Protein AF-A0A7K3A6A8-F1 (afdb_monomer_lite)

pLDDT: mean 80.13, std 13.91, range [44.06, 97.0]

Sequence (225 aa):
MVLTANRGLCVYCNAMRSTTLDHVDSIAEGGRNAVENLFPVCRRCNSAKGRLTVDDWFDEMEQANYCRRGHCVHLEAGCSTRGVVLDIPWWELSDRMEATRATIDDVDRTRWFSHHFARTILRTSTVDVIERKQAAVKKLSAYPVPPWTSEETEPERDVCSRRLCCPQPAKDEWPTFFYLDADTRRRAEKLAFESEINVIDLYGLAVWEFVVRAEREGREARERT

Secondary structure (DSSP, 8-state):
-GGGTTTTB-TTTSSSB--EEEESS-GGGT---SGGGEEEE-HHHHHHHTTS-HHHHHHHHHHHHHIIIII----SS---TTS----S-HHHHHHHHHHHHHHHH-HHHHHHHHHHH-S------HHHHHHHHHHHHHHHTTSSS-GGGS-BS-TTSSS--BTTTS-PPPTT---------HHHHHHHHHHHHHTT--HHHHHHHHHHHHHHHHHHHHHHHHTT-

Foldseek 3Di:
DQCPLLVQAALQQSPHGFLDWDQLQFVVNVGDPDLLRIHGHHPQLRVLCPRPHVVVSLVVLVVLVCVVVVNDPPPDPDRPNPHDHDPDDPVVSVVSVVSSSVSSPPPLNVVLCCLPPVPDPDPDDSVNVVVSVVVVSVLCVVFPDRQSVADQDDPPDPDGRGVRRDDDPDPPDDPPDDDDDPVRLVVLVVVCVVVVHDSVVSVVVVVVVVVVVVVVVVVVVVVVD

Structure (mmCIF, N/CA/C/O backbone):
data_AF-A0A7K3A6A8-F1
#
_entry.id   AF-A0A7K3A6A8-F1
#
loop_
_atom_site.group_PDB
_atom_site.id
_atom_site.type_symbol
_atom_site.label_atom_id
_atom_site.label_alt_id
_atom_site.label_comp_id
_atom_site.label_asym_id
_atom_site.label_entity_id
_atom_site.label_seq_id
_atom_site.pdbx_PDB_ins_code
_atom_site.Cartn_x
_atom_site.Cartn_y
_atom_site.Cartn_z
_atom_site.occupancy
_atom_site.B_iso_or_equiv
_atom_site.auth_seq_id
_atom_site.auth_comp_id
_atom_site.auth_asym_id
_atom_site.auth_atom_id
_atom_site.pdbx_PDB_model_num
ATOM 1 N N . MET A 1 1 ? 4.559 5.163 4.225 1.00 90.06 1 MET A N 1
ATOM 2 C CA . MET A 1 1 ? 3.439 5.204 3.268 1.00 90.06 1 MET A CA 1
ATOM 3 C C . MET A 1 1 ? 3.777 4.532 1.938 1.00 90.06 1 MET A C 1
ATOM 5 O O . MET A 1 1 ? 3.291 3.434 1.707 1.00 90.06 1 MET A O 1
ATOM 9 N N . VAL A 1 2 ? 4.618 5.116 1.073 1.00 93.50 2 VAL A N 1
ATOM 10 C CA . VAL A 1 2 ? 4.857 4.587 -0.292 1.00 93.50 2 VAL A CA 1
ATOM 11 C C . VAL A 1 2 ? 5.356 3.138 -0.288 1.00 93.50 2 VAL A C 1
ATOM 13 O O . VAL A 1 2 ? 4.770 2.290 -0.949 1.00 93.50 2 VAL A O 1
ATOM 16 N N . LEU A 1 3 ? 6.341 2.803 0.559 1.00 94.31 3 LEU A N 1
ATOM 17 C CA . LEU A 1 3 ? 6.890 1.441 0.671 1.00 94.31 3 LEU A CA 1
ATOM 18 C C . LEU A 1 3 ? 5.868 0.347 1.019 1.00 94.31 3 LEU A C 1
ATOM 20 O O . LEU A 1 3 ? 6.180 -0.829 0.859 1.00 94.31 3 LEU A O 1
ATOM 24 N N . THR A 1 4 ? 4.675 0.683 1.509 1.00 94.31 4 THR A N 1
ATOM 25 C CA . THR A 1 4 ? 3.629 -0.304 1.817 1.00 94.31 4 THR A CA 1
ATOM 26 C C . THR A 1 4 ? 2.498 -0.327 0.789 1.00 94.31 4 THR A C 1
ATOM 28 O O . THR A 1 4 ? 1.605 -1.151 0.936 1.00 94.31 4 THR A O 1
ATOM 31 N N . ALA A 1 5 ? 2.528 0.534 -0.238 1.00 95.06 5 ALA A N 1
ATOM 32 C CA . ALA A 1 5 ? 1.406 0.745 -1.157 1.00 95.06 5 ALA A CA 1
ATOM 33 C C . ALA A 1 5 ? 1.047 -0.506 -1.975 1.00 95.06 5 ALA A C 1
ATOM 35 O O . ALA A 1 5 ? -0.099 -0.930 -1.943 1.00 95.06 5 ALA A O 1
ATOM 36 N N . ASN A 1 6 ? 2.022 -1.192 -2.579 1.00 96.25 6 ASN A N 1
ATOM 37 C CA . ASN A 1 6 ? 1.779 -2.486 -3.227 1.00 96.25 6 ASN A CA 1
ATOM 38 C C . ASN A 1 6 ? 1.910 -3.654 -2.229 1.00 96.25 6 ASN A C 1
ATOM 40 O O . ASN A 1 6 ? 2.801 -4.491 -2.351 1.00 96.25 6 ASN A O 1
ATOM 44 N N . ARG A 1 7 ? 1.118 -3.657 -1.146 1.00 93.38 7 ARG A N 1
ATOM 45 C CA . ARG A 1 7 ? 1.158 -4.692 -0.079 1.00 93.38 7 ARG A CA 1
ATOM 46 C C . ARG A 1 7 ? 2.555 -4.923 0.534 1.00 93.38 7 ARG A C 1
ATOM 48 O O . ARG A 1 7 ? 2.870 -5.992 1.051 1.00 93.38 7 ARG A O 1
ATOM 55 N N . GLY A 1 8 ? 3.432 -3.921 0.467 1.00 94.06 8 GLY A N 1
ATOM 56 C CA . GLY A 1 8 ? 4.829 -4.036 0.902 1.00 94.06 8 GLY A CA 1
ATOM 57 C C . GLY A 1 8 ? 5.763 -4.796 -0.053 1.00 94.06 8 GLY A C 1
ATOM 58 O O . GLY A 1 8 ? 6.913 -5.060 0.330 1.00 94.06 8 GLY A O 1
ATOM 59 N N . LEU A 1 9 ? 5.297 -5.122 -1.258 1.00 96.00 9 LEU A N 1
ATOM 60 C CA . LEU A 1 9 ? 6.029 -5.748 -2.356 1.00 96.00 9 LEU A CA 1
ATOM 61 C C . LEU A 1 9 ? 6.519 -4.702 -3.367 1.00 96.00 9 LEU A C 1
ATOM 63 O O . LEU A 1 9 ? 6.070 -3.557 -3.389 1.00 96.00 9 LEU A O 1
ATOM 67 N N . CYS A 1 10 ? 7.492 -5.099 -4.181 1.00 96.56 10 CYS A N 1
ATOM 68 C CA . CYS A 1 10 ? 7.986 -4.328 -5.315 1.00 96.56 10 CYS A CA 1
ATOM 69 C C . CYS A 1 10 ? 6.891 -4.188 -6.375 1.00 96.56 10 CYS A C 1
ATOM 71 O O . CYS A 1 10 ? 6.334 -5.201 -6.783 1.00 96.56 10 CYS A O 1
ATOM 73 N N . VAL A 1 11 ? 6.629 -2.980 -6.874 1.00 97.00 11 VAL A N 1
ATOM 74 C CA . VAL A 1 11 ? 5.649 -2.781 -7.953 1.00 97.00 11 VAL A CA 1
ATOM 75 C C . VAL A 1 11 ? 6.098 -3.470 -9.248 1.00 97.00 11 VAL A C 1
ATOM 77 O O . VAL A 1 11 ? 5.321 -4.202 -9.843 1.00 97.00 11 VAL A O 1
ATOM 80 N N . TYR A 1 12 ? 7.384 -3.381 -9.608 1.00 95.06 12 TYR A N 1
ATOM 81 C CA . TYR A 1 12 ? 7.898 -3.980 -10.847 1.00 95.06 12 TYR A CA 1
ATOM 82 C C . TYR A 1 12 ? 7.789 -5.509 -10.881 1.00 95.06 12 TYR A C 1
ATOM 84 O O . TYR A 1 12 ? 7.027 -6.066 -11.663 1.00 95.06 12 TYR A O 1
ATOM 92 N N . CYS A 1 13 ? 8.509 -6.219 -10.007 1.00 93.69 13 CYS A N 1
ATOM 93 C CA . CYS A 1 13 ? 8.540 -7.683 -10.067 1.00 93.69 13 CYS A CA 1
ATOM 94 C C . CYS A 1 13 ? 7.451 -8.389 -9.256 1.00 93.69 13 CYS A C 1
ATOM 96 O O . CYS A 1 13 ? 7.294 -9.592 -9.416 1.00 93.69 13 CYS A O 1
ATOM 98 N N . ASN A 1 14 ? 6.790 -7.699 -8.320 1.00 95.19 14 ASN A N 1
ATOM 99 C CA . ASN A 1 14 ? 5.818 -8.257 -7.366 1.00 95.19 14 ASN A CA 1
ATOM 100 C C . ASN A 1 14 ? 6.269 -9.509 -6.573 1.00 95.19 14 ASN A C 1
ATOM 102 O O . ASN A 1 14 ? 5.482 -10.097 -5.842 1.00 95.19 14 ASN A O 1
ATOM 106 N N . ALA A 1 15 ? 7.543 -9.898 -6.667 1.00 93.00 15 ALA A N 1
ATOM 107 C CA . ALA A 1 15 ? 8.095 -11.110 -6.061 1.00 93.00 15 ALA A CA 1
ATOM 108 C C . ALA A 1 15 ? 8.929 -10.819 -4.806 1.00 93.00 15 ALA A C 1
ATOM 110 O O . ALA A 1 15 ? 9.012 -11.629 -3.887 1.00 93.00 15 ALA A O 1
ATOM 111 N N . MET A 1 16 ? 9.572 -9.650 -4.755 1.00 94.56 16 MET A N 1
ATOM 112 C CA . MET A 1 16 ? 10.412 -9.232 -3.632 1.00 94.56 16 MET A CA 1
ATOM 113 C C . MET A 1 16 ? 9.740 -8.134 -2.818 1.00 94.56 16 MET A C 1
ATOM 115 O O . MET A 1 16 ? 8.975 -7.323 -3.341 1.00 94.56 16 MET A O 1
ATOM 119 N N . ARG A 1 17 ? 10.096 -8.049 -1.533 1.00 94.94 17 ARG A N 1
ATOM 120 C CA . ARG A 1 17 ? 9.695 -6.926 -0.680 1.00 94.94 17 ARG A CA 1
ATOM 121 C C . ARG A 1 17 ? 10.252 -5.618 -1.239 1.00 94.94 17 ARG A C 1
ATOM 123 O O . ARG A 1 17 ? 11.405 -5.556 -1.665 1.00 94.94 17 ARG A O 1
ATOM 130 N N . SER A 1 18 ? 9.454 -4.559 -1.179 1.00 95.25 18 SER A N 1
ATOM 131 C CA . SER A 1 18 ? 9.947 -3.214 -1.468 1.00 95.25 18 SER A CA 1
ATOM 132 C C . SER A 1 18 ? 10.927 -2.771 -0.378 1.00 95.25 18 SER A C 1
ATOM 134 O O . SER A 1 18 ? 10.662 -2.901 0.816 1.00 95.25 18 SER A O 1
ATOM 136 N N . THR A 1 19 ? 12.083 -2.265 -0.759 1.00 93.44 19 THR A N 1
ATOM 137 C CA . THR A 1 19 ? 13.125 -1.827 0.183 1.00 93.44 19 THR A CA 1
ATOM 138 C C . THR A 1 19 ? 13.636 -0.436 -0.141 1.00 93.44 19 THR A C 1
ATOM 140 O O . THR A 1 19 ? 14.321 0.163 0.678 1.00 93.44 19 THR A O 1
ATOM 143 N N . THR A 1 20 ? 13.326 0.059 -1.334 1.00 92.75 20 THR A N 1
ATOM 144 C CA . THR A 1 20 ? 13.740 1.361 -1.839 1.00 92.75 20 THR A CA 1
ATOM 145 C C . THR A 1 20 ? 12.554 2.035 -2.519 1.00 92.75 20 THR A C 1
ATOM 147 O O . THR A 1 20 ? 11.539 1.399 -2.821 1.00 92.75 20 THR A O 1
ATOM 150 N N . LEU A 1 21 ? 12.676 3.342 -2.703 1.00 92.38 21 LEU A N 1
ATOM 151 C CA . LEU A 1 21 ? 11.764 4.129 -3.515 1.00 92.38 21 LEU A CA 1
ATOM 152 C C . LEU A 1 21 ? 12.418 4.338 -4.876 1.00 92.38 21 LEU A C 1
ATOM 154 O O . LEU A 1 21 ? 13.636 4.506 -4.927 1.00 92.38 21 LEU A O 1
ATOM 158 N N . ASP A 1 22 ? 11.616 4.311 -5.930 1.00 92.75 22 ASP A N 1
ATOM 159 C CA . ASP A 1 22 ? 12.050 4.658 -7.281 1.00 92.75 22 ASP A CA 1
ATOM 160 C C . ASP A 1 22 ? 11.219 5.812 -7.819 1.00 92.75 22 ASP A C 1
ATOM 162 O O . ASP A 1 22 ? 10.025 5.895 -7.524 1.00 92.75 22 ASP A O 1
ATOM 166 N N . HIS A 1 23 ? 11.864 6.666 -8.606 1.00 91.56 23 HIS A N 1
ATOM 167 C CA . HIS A 1 23 ? 11.212 7.689 -9.409 1.00 91.56 23 HIS A CA 1
ATOM 168 C C . HIS A 1 23 ? 10.874 7.073 -10.765 1.00 91.56 23 HIS A C 1
ATOM 170 O O . HIS A 1 23 ? 11.785 6.717 -11.517 1.00 91.56 23 HIS A O 1
ATOM 176 N N . VAL A 1 24 ? 9.583 6.907 -11.059 1.00 85.31 24 VAL A N 1
ATOM 177 C CA . VAL A 1 24 ? 9.137 6.297 -12.327 1.00 85.31 24 VAL A CA 1
ATOM 178 C C . VAL A 1 24 ? 9.614 7.129 -13.504 1.00 85.31 24 VAL A C 1
ATOM 180 O O . VAL A 1 24 ? 10.319 6.606 -14.369 1.00 85.31 24 VAL A O 1
ATOM 183 N N . ASP A 1 25 ? 9.368 8.435 -13.430 1.00 82.69 25 ASP A N 1
ATOM 184 C CA . ASP A 1 25 ? 10.049 9.419 -14.257 1.00 82.69 25 ASP A CA 1
ATOM 185 C C . ASP A 1 25 ? 11.384 9.737 -13.592 1.00 82.69 25 ASP A C 1
ATOM 187 O O . ASP A 1 25 ? 11.437 10.340 -12.513 1.00 82.69 25 ASP A O 1
ATOM 191 N N . SER A 1 26 ? 12.479 9.308 -14.213 1.00 75.38 26 SER A N 1
ATOM 192 C CA . SER A 1 26 ? 13.820 9.563 -13.696 1.00 75.38 26 SER A CA 1
ATOM 193 C C . SER A 1 26 ? 14.070 11.063 -13.537 1.00 75.38 26 SER A C 1
ATOM 195 O O . SER A 1 26 ? 13.810 11.844 -14.450 1.00 75.38 26 SER A O 1
ATOM 197 N N . ILE A 1 27 ? 14.642 11.481 -12.402 1.00 76.12 27 ILE A N 1
ATOM 198 C CA . ILE A 1 27 ? 15.028 12.888 -12.182 1.00 76.12 27 ILE A CA 1
ATOM 199 C C . ILE A 1 27 ? 16.030 13.357 -13.249 1.00 76.12 27 ILE A C 1
ATOM 201 O O . ILE A 1 27 ? 16.004 14.520 -13.644 1.00 76.12 27 ILE A O 1
ATOM 205 N N . ALA A 1 28 ? 16.900 12.459 -13.728 1.00 71.62 28 ALA A N 1
ATOM 206 C CA . ALA A 1 28 ? 17.881 12.782 -14.765 1.00 71.62 28 ALA A CA 1
ATOM 207 C C . ALA A 1 28 ? 17.220 13.164 -16.103 1.00 71.62 28 ALA A C 1
ATOM 209 O O . ALA A 1 28 ? 17.767 13.993 -16.821 1.00 71.62 28 ALA A O 1
ATOM 210 N N . GLU A 1 29 ? 16.024 12.631 -16.367 1.00 73.50 29 GLU A N 1
ATOM 211 C CA . GLU A 1 29 ? 15.227 12.869 -17.578 1.00 73.50 29 GLU A CA 1
ATOM 212 C C . GLU A 1 29 ? 14.108 13.909 -17.349 1.00 73.50 29 GLU A C 1
ATOM 214 O O . GLU A 1 29 ? 13.176 14.028 -18.137 1.00 73.50 29 GLU A O 1
ATOM 219 N N . GLY A 1 30 ? 14.178 14.680 -16.254 1.00 77.25 30 GLY A N 1
ATOM 220 C CA . GLY A 1 30 ? 13.223 15.756 -15.950 1.00 77.25 30 GLY A CA 1
ATOM 221 C C . GLY A 1 30 ? 12.063 15.370 -15.024 1.00 77.25 30 GLY A C 1
ATOM 222 O O . GLY A 1 30 ? 11.179 16.192 -14.772 1.00 77.25 30 GLY A O 1
ATOM 223 N N . GLY A 1 31 ? 12.071 14.158 -14.464 1.00 78.25 31 GLY A N 1
ATOM 224 C CA . GLY A 1 31 ? 11.084 13.711 -13.484 1.00 78.25 31 GLY A CA 1
ATOM 225 C C . GLY A 1 31 ? 11.107 14.516 -12.178 1.00 78.25 31 GLY A C 1
ATOM 226 O O . GLY A 1 31 ? 12.153 14.948 -11.685 1.00 78.25 31 GLY A O 1
ATOM 227 N N . ARG A 1 32 ? 9.931 14.712 -11.569 1.00 81.50 32 ARG A N 1
ATOM 228 C CA . ARG A 1 32 ? 9.791 15.497 -10.329 1.00 81.50 32 ARG A CA 1
ATOM 229 C C . ARG A 1 32 ? 10.154 14.669 -9.097 1.00 81.50 32 ARG A C 1
ATOM 231 O O . ARG A 1 32 ? 9.749 13.515 -8.974 1.00 81.50 32 ARG A O 1
ATOM 238 N N . ASN A 1 33 ? 10.830 15.274 -8.119 1.00 84.94 33 ASN A N 1
ATOM 239 C CA . ASN A 1 33 ? 11.006 14.665 -6.797 1.00 84.94 33 ASN A CA 1
ATOM 240 C C . ASN A 1 33 ? 9.754 14.882 -5.929 1.00 84.94 33 ASN A C 1
ATOM 242 O O . ASN A 1 33 ? 9.769 15.663 -4.979 1.00 84.94 33 ASN A O 1
ATOM 246 N N . ALA A 1 34 ? 8.658 14.228 -6.305 1.00 84.12 34 ALA A N 1
ATOM 247 C CA . ALA A 1 34 ? 7.355 14.363 -5.665 1.00 84.12 34 ALA A CA 1
ATOM 248 C C . ALA A 1 34 ? 6.790 12.984 -5.291 1.00 84.12 34 ALA A C 1
ATOM 250 O O . ALA A 1 34 ? 7.175 11.972 -5.879 1.00 84.12 34 ALA A O 1
ATOM 251 N N . VAL A 1 35 ? 5.899 12.916 -4.296 1.00 84.62 35 VAL A N 1
ATOM 252 C CA . VAL A 1 35 ? 5.351 11.638 -3.792 1.00 84.62 35 VAL A CA 1
ATOM 253 C C . VAL A 1 35 ? 4.595 10.893 -4.894 1.00 84.62 35 VAL A C 1
ATOM 255 O O . VAL A 1 35 ? 4.701 9.670 -5.013 1.00 84.62 35 VAL A O 1
ATOM 258 N N . GLU A 1 36 ? 3.932 11.645 -5.764 1.00 83.44 36 GLU A N 1
ATOM 259 C CA . GLU A 1 36 ? 3.256 11.189 -6.973 1.00 83.44 36 GLU A CA 1
ATOM 260 C C . GLU A 1 36 ? 4.199 10.712 -8.094 1.00 83.44 36 GLU A C 1
ATOM 262 O O . GLU A 1 36 ? 3.727 10.315 -9.151 1.00 83.44 36 GLU A O 1
ATOM 267 N N . ASN A 1 37 ? 5.520 10.727 -7.898 1.00 88.50 37 ASN A N 1
ATOM 268 C CA . ASN A 1 37 ? 6.496 10.081 -8.787 1.00 88.50 37 ASN A CA 1
ATOM 269 C C . ASN A 1 37 ? 7.228 8.917 -8.088 1.00 88.50 37 ASN A C 1
ATOM 271 O O . ASN A 1 37 ? 7.981 8.175 -8.706 1.00 88.50 37 ASN A O 1
ATOM 275 N N . LEU A 1 38 ? 6.992 8.707 -6.789 1.00 93.12 38 LEU A N 1
ATOM 276 C CA . LEU A 1 38 ? 7.666 7.666 -6.017 1.00 93.12 38 LEU A CA 1
ATOM 277 C C . LEU A 1 38 ? 6.864 6.366 -6.007 1.00 93.12 38 LEU A C 1
ATOM 279 O O . LEU A 1 38 ? 5.680 6.367 -5.672 1.00 93.12 38 LEU A O 1
ATOM 283 N N . PHE A 1 39 ? 7.531 5.243 -6.271 1.00 96.12 39 PHE A N 1
ATOM 284 C CA . PHE A 1 39 ? 6.948 3.902 -6.191 1.00 96.12 39 PHE A CA 1
ATOM 285 C C . PHE A 1 39 ? 7.734 2.953 -5.273 1.00 96.12 39 PHE A C 1
ATOM 287 O O . PHE A 1 39 ? 8.952 3.081 -5.122 1.00 96.12 39 PHE A O 1
ATOM 294 N N . PRO A 1 40 ? 7.061 1.971 -4.637 1.00 96.56 40 PRO A N 1
ATOM 295 C CA . PRO A 1 40 ? 7.719 0.955 -3.825 1.00 96.56 40 PRO A CA 1
ATOM 296 C C . PRO A 1 40 ? 8.419 -0.088 -4.698 1.00 96.56 40 PRO A C 1
ATOM 298 O O . PRO A 1 40 ? 7.764 -0.878 -5.374 1.00 96.56 40 PRO A O 1
ATOM 301 N N . VAL A 1 41 ? 9.745 -0.186 -4.615 1.00 96.06 41 VAL A N 1
ATOM 302 C CA . VAL A 1 41 ? 10.510 -1.165 -5.404 1.00 96.06 41 VAL A CA 1
ATOM 303 C C . VAL A 1 41 ? 11.510 -1.935 -4.548 1.00 96.06 41 VAL A C 1
ATOM 305 O O . VAL A 1 41 ? 11.883 -1.523 -3.447 1.00 96.06 41 VAL A O 1
ATOM 308 N N . CYS A 1 42 ? 11.945 -3.099 -5.022 1.00 94.75 42 CYS A N 1
ATOM 309 C CA . CYS A 1 42 ? 13.075 -3.806 -4.426 1.00 94.75 42 CYS A CA 1
ATOM 310 C C . CYS A 1 42 ? 14.401 -3.248 -4.964 1.00 94.75 42 CYS A C 1
ATOM 312 O O . CYS A 1 42 ? 14.464 -2.739 -6.084 1.00 94.75 42 CYS A O 1
ATOM 314 N N . ARG A 1 43 ? 15.489 -3.425 -4.205 1.00 93.12 43 ARG A N 1
ATOM 315 C CA . ARG A 1 43 ? 16.829 -2.958 -4.604 1.00 93.12 43 ARG A CA 1
ATOM 316 C C . ARG A 1 43 ? 17.282 -3.508 -5.963 1.00 93.12 43 ARG A C 1
ATOM 318 O O . ARG A 1 43 ? 17.910 -2.786 -6.726 1.00 93.12 43 ARG A O 1
ATOM 325 N N . ARG A 1 44 ? 16.961 -4.772 -6.267 1.00 93.00 44 ARG A N 1
ATOM 326 C CA . ARG A 1 44 ? 17.352 -5.435 -7.521 1.00 93.00 44 ARG A CA 1
ATOM 327 C C . ARG A 1 44 ? 16.701 -4.779 -8.741 1.00 93.00 44 ARG A C 1
ATOM 329 O O . ARG A 1 44 ? 17.413 -4.476 -9.687 1.00 93.00 44 ARG A O 1
ATOM 336 N N . CYS A 1 45 ? 15.389 -4.540 -8.718 1.00 93.38 45 CYS A N 1
ATOM 337 C CA . CYS A 1 45 ? 14.716 -3.858 -9.827 1.00 93.38 45 CYS A CA 1
ATOM 338 C C . CYS A 1 45 ? 15.136 -2.387 -9.912 1.00 93.38 45 CYS A C 1
ATOM 340 O O . CYS A 1 45 ? 15.429 -1.921 -11.002 1.00 93.38 45 CYS A O 1
ATOM 342 N N . ASN A 1 46 ? 15.269 -1.699 -8.770 1.00 93.50 46 ASN A N 1
ATOM 343 C CA . ASN A 1 46 ? 15.744 -0.312 -8.733 1.00 93.50 46 ASN A CA 1
ATOM 344 C C . ASN A 1 46 ? 17.117 -0.153 -9.404 1.00 93.50 46 ASN A C 1
ATOM 346 O O . ASN A 1 46 ? 17.328 0.725 -10.228 1.00 93.50 46 ASN A O 1
ATOM 350 N N . SER A 1 47 ? 18.055 -1.046 -9.071 1.00 91.88 47 SER A N 1
ATOM 351 C CA . SER A 1 47 ? 19.395 -1.042 -9.659 1.00 91.88 47 SER A CA 1
ATOM 352 C C . SER A 1 47 ? 19.398 -1.423 -11.138 1.00 91.88 47 SER A C 1
ATOM 354 O O . SER A 1 47 ? 20.305 -1.000 -11.844 1.00 91.88 47 SER A O 1
ATOM 356 N N . ALA A 1 48 ? 18.447 -2.250 -11.581 1.00 89.88 48 ALA A N 1
ATOM 357 C CA . ALA A 1 48 ? 18.345 -2.676 -12.972 1.00 89.88 48 ALA A CA 1
ATOM 358 C C . ALA A 1 48 ? 17.760 -1.579 -13.870 1.00 89.88 48 ALA A C 1
ATOM 360 O O . ALA A 1 48 ? 18.273 -1.393 -14.963 1.00 89.88 48 ALA A O 1
ATOM 361 N N . LYS A 1 49 ? 16.748 -0.841 -13.392 1.00 90.44 49 LYS A N 1
ATOM 362 C CA . LYS A 1 49 ? 16.203 0.339 -14.082 1.00 90.44 49 LYS A CA 1
ATOM 363 C C . LYS A 1 49 ? 17.218 1.477 -14.146 1.00 90.44 49 LYS A C 1
ATOM 365 O O . LYS A 1 49 ? 17.370 2.142 -15.166 1.00 90.44 49 LYS A O 1
ATOM 370 N N . GLY A 1 50 ? 17.939 1.706 -13.048 1.00 89.19 50 GLY A N 1
ATOM 371 C CA . GLY A 1 50 ? 18.967 2.737 -12.993 1.00 89.19 50 GLY A CA 1
ATOM 372 C C . GLY A 1 50 ? 18.384 4.133 -13.220 1.00 89.19 50 GLY A C 1
ATOM 373 O O . GLY A 1 50 ? 17.632 4.628 -12.387 1.00 89.19 50 GLY A O 1
ATOM 374 N N . ARG A 1 51 ? 18.780 4.783 -14.320 1.00 87.25 51 ARG A N 1
ATOM 375 C CA . ARG A 1 51 ? 18.349 6.149 -14.676 1.00 87.25 51 ARG A CA 1
ATOM 376 C C . ARG A 1 51 ? 17.293 6.200 -15.774 1.00 87.25 51 ARG A C 1
ATOM 378 O O . ARG A 1 51 ? 16.870 7.298 -16.113 1.00 87.25 51 ARG A O 1
ATOM 385 N N . LEU A 1 52 ? 16.899 5.053 -16.310 1.00 87.69 52 LEU A N 1
ATOM 386 C CA . LEU A 1 52 ? 15.886 4.970 -17.351 1.00 87.69 52 LEU A CA 1
ATOM 387 C C . LEU A 1 52 ? 14.517 5.365 -16.794 1.00 87.69 52 LEU A C 1
ATOM 389 O O . LEU A 1 52 ? 14.269 5.242 -15.583 1.00 87.69 52 LEU A O 1
ATOM 393 N N . THR A 1 53 ? 13.626 5.814 -17.675 1.00 89.75 53 THR A N 1
ATOM 394 C CA . THR A 1 53 ? 12.189 5.808 -17.382 1.00 89.75 53 THR A CA 1
ATOM 395 C C . THR A 1 53 ? 11.703 4.359 -17.258 1.00 89.75 53 THR A C 1
ATOM 397 O O . THR A 1 53 ? 12.435 3.412 -17.564 1.00 89.75 53 THR A O 1
ATOM 400 N N . VAL A 1 54 ? 10.500 4.143 -16.723 1.00 90.56 54 VAL A N 1
ATOM 401 C CA . VAL A 1 54 ? 9.954 2.775 -16.665 1.00 90.56 54 VAL A CA 1
ATOM 402 C C . VAL A 1 54 ? 9.683 2.229 -18.062 1.00 90.56 54 VAL A C 1
ATOM 404 O O . VAL A 1 54 ? 9.959 1.053 -18.278 1.00 90.56 54 VAL A O 1
ATOM 407 N N . ASP A 1 55 ? 9.215 3.075 -18.978 1.00 89.94 55 ASP A N 1
ATOM 408 C CA . ASP A 1 55 ? 8.931 2.722 -20.371 1.00 89.94 55 ASP A CA 1
ATOM 409 C C . ASP A 1 55 ? 10.218 2.253 -21.068 1.00 89.94 55 ASP A C 1
ATOM 411 O O . ASP A 1 55 ? 10.298 1.103 -21.495 1.00 89.94 55 ASP A O 1
ATOM 415 N N . ASP A 1 56 ? 11.281 3.072 -21.041 1.00 89.06 56 ASP A N 1
ATOM 416 C CA . ASP A 1 56 ? 12.576 2.722 -21.652 1.00 89.06 56 ASP A CA 1
ATOM 417 C C . ASP A 1 56 ? 13.161 1.439 -21.045 1.00 89.06 56 ASP A C 1
ATOM 419 O O . ASP A 1 56 ? 13.692 0.567 -21.736 1.00 89.06 56 ASP A O 1
ATOM 423 N N . TRP A 1 57 ? 13.066 1.305 -19.718 1.00 89.75 57 TRP A N 1
ATOM 424 C CA . TRP A 1 57 ? 13.546 0.112 -19.030 1.00 89.75 57 TRP A CA 1
ATOM 425 C C . TRP A 1 57 ? 12.746 -1.134 -19.417 1.00 89.75 57 TRP A C 1
ATOM 427 O O . TRP A 1 57 ? 13.307 -2.229 -19.496 1.00 89.75 57 TRP A O 1
ATOM 437 N N . PHE A 1 58 ? 11.442 -0.992 -19.642 1.00 88.94 58 PHE A N 1
ATOM 438 C CA . PHE A 1 58 ? 10.594 -2.093 -20.069 1.00 88.94 58 PHE A CA 1
ATOM 439 C C . PHE A 1 58 ? 10.908 -2.532 -21.496 1.00 88.94 58 PHE A C 1
ATOM 441 O O . PHE A 1 58 ? 11.045 -3.736 -21.723 1.00 88.94 58 PHE A O 1
ATOM 448 N N . ASP A 1 59 ? 11.131 -1.588 -22.407 1.00 86.69 59 ASP A N 1
ATOM 449 C CA . ASP A 1 59 ? 11.544 -1.872 -23.783 1.00 86.69 59 ASP A CA 1
ATOM 450 C C . ASP A 1 59 ? 12.886 -2.627 -23.821 1.00 86.69 59 ASP A C 1
ATOM 452 O O . ASP A 1 59 ? 13.020 -3.642 -24.515 1.00 86.69 59 ASP A O 1
ATOM 456 N N . GLU A 1 60 ? 13.866 -2.226 -22.997 1.00 83.69 60 GLU A N 1
ATOM 457 C CA . GLU A 1 60 ? 15.130 -2.965 -22.852 1.00 83.69 60 GLU A CA 1
ATOM 458 C C . GLU A 1 60 ? 14.910 -4.404 -22.348 1.00 83.69 60 GLU A C 1
ATOM 460 O O . GLU A 1 60 ? 15.554 -5.355 -22.815 1.00 83.69 60 GLU A O 1
ATOM 465 N N . MET A 1 61 ? 13.997 -4.594 -21.389 1.00 81.88 61 MET A N 1
ATOM 466 C CA . MET A 1 61 ? 13.652 -5.924 -20.879 1.00 81.88 61 MET A CA 1
ATOM 467 C C . MET A 1 61 ? 12.935 -6.777 -21.926 1.00 81.88 61 MET A C 1
ATOM 469 O O . MET A 1 61 ? 13.227 -7.973 -22.030 1.00 81.88 61 MET A O 1
ATOM 473 N N . GLU A 1 62 ? 12.023 -6.196 -22.704 1.00 78.94 62 GLU A N 1
ATOM 474 C CA . GLU A 1 62 ? 11.315 -6.883 -23.782 1.00 78.94 62 GLU A CA 1
ATOM 475 C C . GLU A 1 62 ? 12.291 -7.331 -24.874 1.00 78.94 62 GLU A C 1
ATOM 477 O O . GLU A 1 62 ? 12.280 -8.501 -25.277 1.00 78.94 62 GLU A O 1
ATOM 482 N N . GLN A 1 63 ? 13.227 -6.463 -25.261 1.00 74.75 63 GLN A N 1
ATOM 483 C CA . GLN A 1 63 ? 14.286 -6.812 -26.203 1.00 74.75 63 GLN A CA 1
ATOM 484 C C . GLN A 1 63 ? 15.185 -7.937 -25.658 1.00 74.75 63 GLN A C 1
ATOM 486 O O . GLN A 1 63 ? 15.528 -8.884 -26.380 1.00 74.75 63 GLN A O 1
ATOM 491 N N . ALA A 1 64 ? 15.520 -7.903 -24.363 1.00 73.19 64 ALA A N 1
ATOM 492 C CA . ALA A 1 64 ? 16.271 -8.973 -23.709 1.00 73.19 64 ALA A CA 1
ATOM 493 C C . ALA A 1 64 ? 15.481 -10.298 -23.637 1.00 73.19 64 ALA A C 1
ATOM 495 O O . ALA A 1 64 ? 16.067 -11.378 -23.770 1.00 73.19 64 ALA A O 1
ATOM 496 N N . ASN A 1 65 ? 14.160 -10.242 -23.449 1.00 73.12 65 ASN A N 1
ATOM 497 C CA . ASN A 1 65 ? 13.267 -11.405 -23.460 1.00 73.12 65 ASN A CA 1
ATOM 498 C C . ASN A 1 65 ? 13.149 -12.034 -24.843 1.00 73.12 65 ASN A C 1
ATOM 500 O O . ASN A 1 65 ? 13.244 -13.258 -24.973 1.00 73.12 65 ASN A O 1
ATOM 504 N N . TYR A 1 66 ? 12.999 -11.202 -25.871 1.00 69.75 66 TYR A N 1
ATOM 505 C CA . TYR A 1 66 ? 13.007 -11.626 -27.265 1.00 69.75 66 TYR A CA 1
ATOM 506 C C . TYR A 1 66 ? 14.299 -12.386 -27.598 1.00 69.75 66 TYR A C 1
ATOM 508 O O . TYR A 1 66 ? 14.261 -13.483 -28.163 1.00 69.75 66 TYR A O 1
ATOM 516 N N . CYS A 1 67 ? 15.445 -11.876 -27.133 1.00 67.19 67 CYS A N 1
ATOM 517 C CA . CYS A 1 67 ? 16.723 -12.563 -27.290 1.00 67.19 67 CYS A CA 1
ATOM 518 C C . CYS A 1 67 ? 16.795 -13.901 -26.533 1.00 67.19 67 CYS A C 1
ATOM 520 O O . CYS A 1 67 ? 17.254 -14.894 -27.100 1.00 67.19 67 CYS A O 1
ATOM 522 N N . ARG A 1 68 ? 16.322 -13.966 -25.276 1.00 65.56 68 ARG A N 1
ATOM 523 C CA . ARG A 1 68 ? 16.329 -15.208 -24.469 1.00 65.56 68 ARG A CA 1
ATOM 524 C C . ARG A 1 68 ? 15.459 -16.318 -25.045 1.00 65.56 68 ARG A C 1
ATOM 526 O O . ARG A 1 68 ? 15.800 -17.485 -24.884 1.00 65.56 68 ARG A O 1
ATOM 533 N N . ARG A 1 69 ? 14.360 -15.970 -25.715 1.00 71.00 69 ARG A N 1
ATOM 534 C CA . ARG A 1 69 ? 13.473 -16.933 -26.389 1.00 71.00 69 ARG A CA 1
ATOM 535 C C . ARG A 1 69 ? 14.064 -17.484 -27.699 1.00 71.00 69 ARG A C 1
ATOM 537 O O . ARG A 1 69 ? 13.396 -18.238 -28.392 1.00 71.00 69 ARG A O 1
ATOM 544 N N . GLY A 1 70 ? 15.317 -17.147 -28.027 1.00 64.81 70 GLY A N 1
ATOM 545 C CA . GLY A 1 70 ? 16.026 -17.681 -29.193 1.00 64.81 70 GLY A CA 1
ATOM 546 C C . GLY A 1 70 ? 15.653 -17.005 -30.512 1.00 64.81 70 GLY A C 1
ATOM 547 O O . GLY A 1 70 ? 15.988 -17.524 -31.571 1.00 64.81 70 GLY A O 1
ATOM 548 N N . HIS A 1 71 ? 14.983 -15.848 -30.466 1.00 68.38 71 HIS A N 1
ATOM 549 C CA . HIS A 1 71 ? 14.562 -15.112 -31.663 1.00 68.38 71 HIS A CA 1
ATOM 550 C C . HIS A 1 71 ? 15.591 -14.075 -32.152 1.00 68.38 71 HIS A C 1
ATOM 552 O O . HIS A 1 71 ? 15.336 -13.343 -33.109 1.00 68.38 71 HIS A O 1
ATOM 558 N N . CYS A 1 72 ? 16.759 -13.989 -31.512 1.00 62.94 72 CYS A N 1
ATOM 559 C CA . CYS A 1 72 ? 17.830 -13.087 -31.927 1.00 62.94 72 CYS A CA 1
ATOM 560 C C . CYS A 1 72 ? 18.661 -13.692 -33.072 1.00 62.94 72 CYS A C 1
ATOM 562 O O . CYS A 1 72 ? 19.186 -14.795 -32.944 1.00 62.94 72 CYS A O 1
ATOM 564 N N . VAL A 1 73 ? 18.835 -12.935 -34.162 1.00 60.72 73 VAL A N 1
ATOM 565 C CA . VAL A 1 73 ? 19.735 -13.264 -35.289 1.00 60.72 73 VAL A CA 1
ATOM 566 C C . VAL A 1 73 ? 21.164 -12.724 -35.106 1.00 60.72 73 VAL A C 1
ATOM 568 O O . VAL A 1 73 ? 22.035 -12.978 -35.935 1.00 60.72 73 VAL A O 1
ATOM 571 N N . HIS A 1 74 ? 21.439 -11.989 -34.024 1.00 57.06 74 HIS A N 1
ATOM 572 C CA . HIS A 1 74 ? 22.759 -11.424 -33.727 1.00 57.06 74 HIS A CA 1
ATOM 573 C C . HIS A 1 74 ? 23.600 -12.410 -32.905 1.00 57.06 74 HIS A C 1
ATOM 575 O O . HIS A 1 74 ? 23.635 -12.362 -31.677 1.00 57.06 74 HIS A O 1
ATOM 581 N N . LEU A 1 75 ? 24.275 -13.324 -33.606 1.00 52.47 75 LEU A N 1
ATOM 582 C CA . LEU A 1 75 ? 25.131 -14.364 -33.023 1.00 52.47 75 LEU A CA 1
ATOM 583 C C . LEU A 1 75 ? 26.509 -13.859 -32.541 1.00 52.47 75 LEU A C 1
ATOM 585 O O . LEU A 1 75 ? 27.147 -14.549 -31.752 1.00 52.47 75 LEU A O 1
ATOM 589 N N . GLU A 1 76 ? 26.977 -12.677 -32.964 1.00 49.81 76 GLU A N 1
ATOM 590 C CA . GLU A 1 76 ? 28.400 -12.302 -32.802 1.00 49.81 76 GLU A CA 1
ATOM 591 C C . GLU A 1 76 ? 28.696 -11.186 -31.782 1.00 49.81 76 GLU A C 1
ATOM 593 O O . GLU A 1 76 ? 29.832 -11.060 -31.328 1.00 49.81 76 GLU A O 1
ATOM 598 N N . ALA A 1 77 ? 27.699 -10.422 -31.329 1.00 53.31 77 ALA A N 1
ATOM 599 C CA . ALA A 1 77 ? 27.871 -9.425 -30.270 1.00 53.31 77 ALA A CA 1
ATOM 600 C C . ALA A 1 77 ? 27.143 -9.907 -29.010 1.00 53.31 77 ALA A C 1
ATOM 602 O O . ALA A 1 77 ? 25.933 -9.744 -28.891 1.00 53.31 77 ALA A O 1
ATOM 603 N N . GLY A 1 78 ? 27.878 -10.573 -28.111 1.00 51.56 78 GLY A N 1
ATOM 604 C CA . GLY A 1 78 ? 27.363 -11.279 -26.933 1.00 51.56 78 GLY A CA 1
ATOM 605 C C . GLY A 1 78 ? 26.120 -10.647 -26.297 1.00 51.56 78 GLY A C 1
ATOM 606 O O . GLY A 1 78 ? 26.153 -9.525 -25.795 1.00 51.56 78 GLY A O 1
ATOM 607 N N . CYS A 1 79 ? 25.020 -11.399 -26.314 1.00 56.50 79 CYS A N 1
ATOM 608 C CA . CYS A 1 79 ? 23.729 -10.950 -25.817 1.00 56.50 79 CYS A CA 1
ATOM 609 C C . CYS A 1 79 ? 23.810 -10.609 -24.316 1.00 56.50 79 CYS A C 1
ATOM 611 O O . CYS A 1 79 ? 24.191 -11.450 -23.494 1.00 56.50 79 CYS A O 1
ATOM 613 N N . SER A 1 80 ? 23.465 -9.372 -23.944 1.00 53.38 80 SER A N 1
ATOM 614 C CA . SER A 1 80 ? 23.466 -8.907 -22.551 1.00 53.38 80 SER A CA 1
ATOM 615 C C . SER A 1 80 ? 22.358 -9.606 -21.751 1.00 53.38 80 SER A C 1
ATOM 617 O O . SER A 1 80 ? 21.220 -9.155 -21.672 1.00 53.38 80 SER A O 1
ATOM 619 N N . THR A 1 81 ? 22.674 -10.740 -21.129 1.00 51.28 81 THR A N 1
ATOM 620 C CA . THR A 1 81 ? 21.718 -11.539 -20.335 1.00 51.28 81 THR A CA 1
ATOM 621 C C . THR A 1 81 ? 21.551 -11.057 -18.889 1.00 51.28 81 THR A C 1
ATOM 623 O O . THR A 1 81 ? 20.836 -11.688 -18.103 1.00 51.28 81 THR A O 1
ATOM 626 N N . ARG A 1 82 ? 22.191 -9.941 -18.507 1.00 52.44 82 ARG A N 1
ATOM 627 C CA . ARG A 1 82 ? 22.286 -9.493 -17.103 1.00 52.44 82 ARG A CA 1
ATOM 628 C C . ARG A 1 82 ? 21.111 -8.641 -16.606 1.00 52.44 82 ARG A C 1
ATOM 630 O O . ARG A 1 82 ? 21.069 -8.336 -15.416 1.00 52.44 82 ARG A O 1
ATOM 637 N N . GLY A 1 83 ? 20.148 -8.305 -17.463 1.00 58.00 83 GLY A N 1
ATOM 638 C CA . GLY A 1 83 ? 18.944 -7.571 -17.062 1.00 58.00 83 GLY A CA 1
ATOM 639 C C . GLY A 1 83 ? 17.987 -8.409 -16.207 1.00 58.00 83 GLY A C 1
ATOM 640 O O . GLY A 1 83 ? 17.844 -9.620 -16.412 1.00 58.00 83 GLY A O 1
ATOM 641 N N . VAL A 1 84 ? 17.318 -7.758 -15.247 1.00 66.44 84 VAL A N 1
ATOM 642 C CA . VAL A 1 84 ? 16.086 -8.288 -14.639 1.00 66.44 84 VAL A CA 1
ATOM 643 C C . VAL A 1 84 ? 15.085 -8.513 -15.764 1.00 66.44 84 VAL A C 1
ATOM 645 O O . VAL A 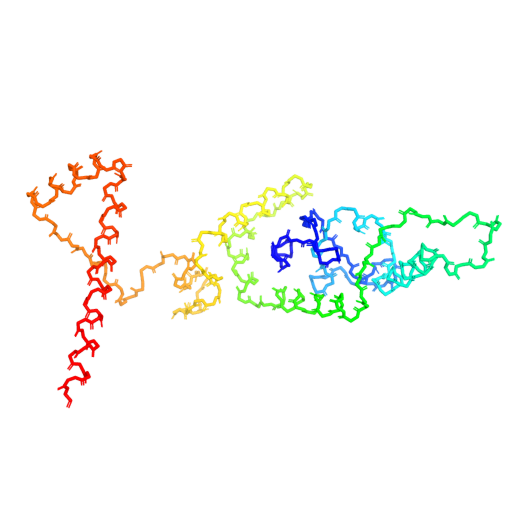1 84 ? 14.948 -7.658 -16.619 1.00 66.44 84 VAL A O 1
ATOM 648 N N . VAL A 1 85 ? 14.413 -9.658 -15.765 1.00 69.94 85 VAL A N 1
ATOM 649 C CA . VAL A 1 85 ? 13.315 -9.936 -16.690 1.00 69.94 85 VAL A CA 1
ATOM 650 C C . VAL A 1 85 ? 12.019 -9.867 -15.921 1.00 69.94 85 VAL A C 1
ATOM 652 O O . VAL A 1 85 ? 11.875 -10.537 -14.895 1.00 69.94 85 VAL A O 1
ATOM 655 N N . LEU A 1 86 ? 11.094 -9.074 -16.438 1.00 77.50 86 LEU A N 1
ATOM 656 C CA . LEU A 1 86 ? 9.684 -9.208 -16.134 1.00 77.50 86 LEU A CA 1
ATOM 657 C C . LEU A 1 86 ? 9.074 -10.105 -17.215 1.00 77.50 86 LEU A C 1
ATOM 659 O O . LEU A 1 86 ? 9.218 -9.827 -18.402 1.00 77.50 86 LEU A O 1
ATOM 663 N N . ASP A 1 87 ? 8.458 -11.212 -16.807 1.00 81.38 87 ASP A N 1
ATOM 664 C CA . ASP A 1 87 ? 7.721 -12.110 -17.709 1.00 81.38 87 ASP A CA 1
ATOM 665 C C . ASP A 1 87 ? 6.228 -11.764 -17.666 1.00 81.38 87 ASP A C 1
ATOM 667 O O . ASP A 1 87 ? 5.377 -12.604 -17.394 1.00 81.38 87 ASP A O 1
ATOM 671 N N . ILE A 1 88 ? 5.940 -10.473 -17.827 1.00 86.88 88 ILE A N 1
ATOM 672 C CA . ILE A 1 88 ? 4.591 -9.912 -17.905 1.00 86.88 88 ILE A CA 1
ATOM 673 C C . ILE A 1 88 ? 4.569 -8.887 -19.041 1.00 86.88 88 ILE A C 1
ATOM 675 O O . ILE A 1 88 ? 5.602 -8.268 -19.303 1.00 86.88 88 ILE A O 1
ATOM 679 N N . PRO A 1 89 ? 3.434 -8.703 -19.726 1.00 91.19 89 PRO A N 1
ATOM 680 C CA . PRO A 1 89 ? 3.280 -7.656 -20.730 1.00 91.19 89 PRO A CA 1
ATOM 681 C C . PRO A 1 89 ? 3.174 -6.262 -20.089 1.00 91.19 89 PRO A C 1
ATOM 683 O O . PRO A 1 89 ? 2.842 -6.138 -18.908 1.00 91.19 89 PRO A O 1
ATOM 686 N N . TRP A 1 90 ? 3.416 -5.214 -20.889 1.00 90.88 90 TRP A N 1
ATOM 687 C CA . TRP A 1 90 ? 3.406 -3.817 -20.430 1.00 90.88 90 TRP A CA 1
ATOM 688 C C . TRP A 1 90 ? 2.120 -3.452 -19.691 1.00 90.88 90 TRP A C 1
ATOM 690 O O . TRP A 1 90 ? 2.181 -2.966 -18.569 1.00 90.88 90 TRP A O 1
ATOM 700 N N . TRP A 1 91 ? 0.961 -3.775 -20.270 1.00 94.00 91 TRP A N 1
ATOM 701 C CA . TRP A 1 91 ? -0.339 -3.438 -19.686 1.00 94.00 91 TRP A CA 1
ATOM 702 C C . TRP A 1 91 ? -0.520 -3.995 -18.267 1.00 94.00 91 TRP A C 1
ATOM 704 O O . TRP A 1 91 ? -1.055 -3.306 -17.410 1.00 94.00 91 TRP A O 1
ATOM 714 N N . GLU A 1 92 ? -0.005 -5.192 -17.967 1.00 94.94 92 GLU A N 1
ATOM 715 C CA . GLU A 1 92 ? -0.122 -5.766 -16.620 1.00 94.94 92 GLU A CA 1
ATOM 716 C C . GLU A 1 92 ? 0.747 -4.997 -15.614 1.00 94.94 92 GLU A C 1
ATOM 718 O O . GLU A 1 92 ? 0.368 -4.791 -14.454 1.00 94.94 92 GLU A O 1
ATOM 723 N N . LEU A 1 93 ? 1.933 -4.562 -16.050 1.00 94.50 93 LEU A N 1
ATOM 724 C CA . LEU A 1 93 ? 2.782 -3.704 -15.238 1.00 94.50 93 LEU A CA 1
ATOM 725 C C . LEU A 1 93 ? 2.123 -2.335 -15.020 1.00 94.50 93 LEU A C 1
ATOM 727 O O . LEU A 1 93 ? 2.090 -1.861 -13.880 1.00 94.50 93 LEU A O 1
ATOM 731 N N . SER A 1 94 ? 1.578 -1.735 -16.080 1.00 95.25 94 SER A N 1
ATOM 732 C CA . SER A 1 94 ? 0.886 -0.446 -16.040 1.00 95.25 94 SER A CA 1
ATOM 733 C C . SER A 1 94 ? -0.315 -0.477 -15.098 1.00 95.25 94 SER A C 1
ATOM 735 O O . SER A 1 94 ? -0.377 0.353 -14.194 1.00 95.25 94 SER A O 1
ATOM 737 N N . ASP A 1 95 ? -1.192 -1.480 -15.206 1.00 96.81 95 ASP A N 1
ATOM 738 C CA . ASP A 1 95 ? -2.361 -1.648 -14.330 1.00 96.81 95 ASP A CA 1
ATOM 739 C C . ASP A 1 95 ? -1.946 -1.715 -12.854 1.00 96.81 95 ASP A C 1
ATOM 741 O O . ASP A 1 95 ? -2.540 -1.100 -11.962 1.00 96.81 95 ASP A O 1
ATOM 745 N N . ARG A 1 96 ? -0.864 -2.447 -12.567 1.00 96.06 96 ARG A N 1
ATOM 746 C CA . ARG A 1 96 ? -0.328 -2.559 -11.207 1.00 96.06 96 ARG A CA 1
ATOM 747 C C . ARG A 1 96 ? 0.249 -1.235 -10.710 1.00 96.06 96 ARG A C 1
ATOM 749 O O . ARG A 1 96 ? 0.119 -0.917 -9.520 1.00 96.06 96 ARG A O 1
ATOM 756 N N . MET A 1 97 ? 0.916 -0.483 -11.581 1.00 96.06 97 MET A N 1
ATOM 757 C CA . MET A 1 97 ? 1.424 0.848 -11.258 1.00 96.06 97 MET A CA 1
ATOM 758 C C . MET A 1 97 ? 0.271 1.819 -10.996 1.00 96.06 97 MET A C 1
ATOM 760 O O . MET A 1 97 ? 0.304 2.525 -9.991 1.00 96.06 97 MET A O 1
ATOM 764 N N . GLU A 1 98 ? -0.788 1.788 -11.796 1.00 95.81 98 GLU A N 1
ATOM 765 C CA . GLU A 1 98 ? -1.981 2.608 -11.590 1.00 95.81 98 GLU A CA 1
ATOM 766 C C . GLU A 1 98 ? -2.682 2.276 -10.263 1.00 95.81 98 GLU A C 1
ATOM 768 O O . GLU A 1 98 ? -2.921 3.163 -9.441 1.00 95.81 98 GLU A O 1
ATOM 773 N N . ALA A 1 99 ? -2.894 0.992 -9.955 1.00 96.31 99 ALA A N 1
ATOM 774 C CA . ALA A 1 99 ? -3.462 0.571 -8.670 1.00 96.31 99 ALA A CA 1
ATOM 775 C C . ALA A 1 99 ? -2.586 0.990 -7.471 1.00 96.31 99 ALA A C 1
ATOM 777 O O . ALA A 1 99 ? -3.075 1.385 -6.403 1.00 96.31 99 ALA A O 1
ATOM 778 N N . THR A 1 100 ? -1.262 0.928 -7.640 1.00 96.31 100 THR A N 1
ATOM 779 C CA . THR A 1 100 ? -0.311 1.374 -6.614 1.00 96.31 100 THR A CA 1
ATOM 780 C C . THR A 1 100 ? -0.343 2.894 -6.451 1.00 96.31 100 THR A C 1
ATOM 782 O O . THR A 1 100 ? -0.289 3.367 -5.314 1.00 96.31 100 THR A O 1
ATOM 785 N N . ARG A 1 101 ? -0.473 3.652 -7.547 1.00 95.00 101 ARG A N 1
ATOM 786 C CA . ARG A 1 101 ? -0.639 5.113 -7.553 1.00 95.00 101 ARG A CA 1
ATOM 787 C C . ARG A 1 101 ? -1.915 5.513 -6.824 1.00 95.00 101 ARG A C 1
ATOM 789 O O . ARG A 1 101 ? -1.823 6.277 -5.872 1.00 95.00 101 ARG A O 1
ATOM 796 N N . ALA A 1 102 ? -3.050 4.894 -7.144 1.00 94.81 102 ALA A N 1
ATOM 797 C CA . ALA A 1 102 ? -4.311 5.123 -6.438 1.00 94.81 102 ALA A CA 1
ATOM 798 C C . ALA A 1 102 ? -4.181 4.883 -4.919 1.00 94.81 102 ALA A C 1
ATOM 800 O O . ALA A 1 102 ? -4.686 5.652 -4.108 1.00 94.81 102 ALA A O 1
ATOM 801 N N . THR A 1 103 ? -3.418 3.860 -4.513 1.00 94.62 103 THR A N 1
ATOM 802 C CA . THR A 1 103 ? -3.124 3.603 -3.091 1.00 94.62 103 THR A CA 1
ATOM 803 C C . THR A 1 103 ? -2.206 4.665 -2.467 1.00 94.62 103 THR A C 1
ATOM 805 O O . THR A 1 103 ? -2.247 4.904 -1.260 1.00 94.62 103 THR A O 1
ATOM 808 N N . ILE A 1 104 ? -1.298 5.263 -3.235 1.00 92.81 104 ILE A N 1
ATOM 809 C CA . ILE A 1 104 ? -0.419 6.342 -2.761 1.00 92.81 104 ILE A CA 1
ATOM 810 C C . ILE A 1 104 ? -1.209 7.642 -2.600 1.00 92.81 104 ILE A C 1
ATOM 812 O O . ILE A 1 104 ? -0.980 8.340 -1.614 1.00 92.81 104 ILE A O 1
ATOM 816 N N . ASP A 1 105 ? -2.138 7.904 -3.515 1.00 92.25 105 ASP A N 1
ATOM 817 C CA . ASP A 1 105 ? -2.892 9.155 -3.608 1.00 92.25 105 ASP A CA 1
ATOM 818 C C . ASP A 1 105 ? -4.131 9.185 -2.693 1.00 92.25 105 ASP A C 1
ATOM 820 O O . ASP A 1 105 ? -4.741 10.237 -2.509 1.00 92.25 105 ASP A O 1
ATOM 824 N N . ASP A 1 106 ? -4.483 8.057 -2.066 1.00 92.06 106 ASP A N 1
ATOM 825 C CA . ASP A 1 106 ? -5.515 7.979 -1.029 1.00 92.06 106 ASP A CA 1
ATOM 826 C C . ASP A 1 106 ? -5.196 8.955 0.126 1.00 92.06 106 ASP A C 1
ATOM 828 O O . ASP A 1 106 ? -4.239 8.791 0.901 1.00 92.06 106 ASP A O 1
ATOM 832 N N . VAL A 1 107 ? -6.018 10.003 0.223 1.00 89.31 107 VAL A N 1
ATOM 833 C CA . VAL A 1 107 ? -5.872 11.098 1.188 1.00 89.31 107 VAL A CA 1
ATOM 834 C C . VAL A 1 107 ? -6.004 10.594 2.621 1.00 89.31 107 VAL A C 1
ATOM 836 O O . VAL A 1 107 ? -5.243 11.016 3.495 1.00 89.31 107 VAL A O 1
ATOM 839 N N . ASP A 1 108 ? -6.914 9.661 2.877 1.00 88.69 108 ASP A N 1
ATOM 840 C CA . ASP A 1 108 ? -7.187 9.165 4.222 1.00 88.69 108 ASP A CA 1
ATOM 841 C C . ASP A 1 108 ? -6.084 8.223 4.692 1.00 88.69 108 ASP A C 1
ATOM 843 O O . ASP A 1 108 ? -5.613 8.300 5.835 1.00 88.69 108 ASP A O 1
ATOM 847 N N . ARG A 1 109 ? -5.566 7.404 3.774 1.00 91.56 109 ARG A N 1
ATOM 848 C CA . ARG A 1 109 ? -4.343 6.640 4.005 1.00 91.56 109 ARG A CA 1
ATOM 849 C C . ARG A 1 109 ? -3.159 7.557 4.291 1.00 91.56 109 ARG A C 1
ATOM 851 O O . ARG A 1 109 ? -2.387 7.295 5.219 1.00 91.56 109 ARG A O 1
ATOM 858 N N . THR A 1 110 ? -3.006 8.633 3.524 1.00 88.88 110 THR A N 1
ATOM 859 C CA . THR A 1 110 ? -1.938 9.621 3.729 1.00 88.88 110 THR A CA 1
ATOM 860 C C . THR A 1 110 ? -2.042 10.263 5.109 1.00 88.88 110 THR A C 1
ATOM 862 O O . THR A 1 110 ? -1.059 10.281 5.857 1.00 88.88 110 THR A O 1
ATOM 865 N N . ARG A 1 111 ? -3.242 10.708 5.500 1.00 86.50 111 ARG A N 1
ATOM 866 C CA . ARG A 1 111 ? -3.531 11.248 6.836 1.00 86.50 111 ARG A CA 1
ATOM 867 C C . ARG A 1 111 ? -3.184 10.252 7.937 1.00 86.50 111 ARG A C 1
ATOM 869 O O . ARG A 1 111 ? -2.508 10.627 8.894 1.00 86.50 111 ARG A O 1
ATOM 876 N N . TRP A 1 112 ? -3.551 8.981 7.774 1.00 89.00 112 TRP A N 1
ATOM 877 C CA . TRP A 1 112 ? -3.225 7.920 8.731 1.00 89.00 112 TRP A CA 1
ATOM 878 C C . TRP A 1 112 ? -1.712 7.771 8.942 1.00 89.00 112 TRP A C 1
ATOM 880 O O . TRP A 1 112 ? -1.225 7.738 10.078 1.00 89.00 112 TRP A O 1
ATOM 890 N N . PHE A 1 113 ? -0.940 7.726 7.850 1.00 89.75 113 PHE A N 1
ATOM 891 C CA . PHE A 1 113 ? 0.518 7.649 7.936 1.00 89.75 113 PHE A CA 1
ATOM 892 C C . PHE A 1 113 ? 1.122 8.893 8.584 1.00 89.75 113 PHE A C 1
ATOM 894 O O . PHE A 1 113 ? 2.036 8.763 9.399 1.00 89.75 113 PHE A O 1
ATOM 901 N N . SER A 1 114 ? 0.615 10.077 8.250 1.00 85.69 114 SER A N 1
ATOM 902 C CA . SER A 1 114 ? 1.077 11.326 8.849 1.00 85.69 114 SER A CA 1
ATOM 903 C C . SER A 1 114 ? 0.809 11.352 10.354 1.00 85.69 114 SER A C 1
ATOM 905 O O . SER A 1 114 ? 1.726 11.586 11.140 1.00 85.69 114 SER A O 1
ATOM 907 N N . HIS A 1 115 ? -0.404 10.996 10.773 1.00 84.62 115 HIS A N 1
ATOM 908 C CA . HIS A 1 115 ? -0.796 10.936 12.179 1.00 84.62 115 HIS A CA 1
ATOM 909 C C . HIS A 1 115 ? 0.114 10.010 13.008 1.00 84.62 115 HIS A C 1
ATOM 911 O O . HIS A 1 115 ? 0.568 10.385 14.090 1.00 84.62 115 HIS A O 1
ATOM 917 N N . HIS A 1 116 ? 0.433 8.818 12.492 1.00 85.94 116 HIS A N 1
ATOM 918 C CA . HIS A 1 116 ? 1.205 7.822 13.242 1.00 85.94 116 HIS A CA 1
ATOM 919 C C . HIS A 1 116 ? 2.724 7.904 13.077 1.00 85.94 116 HIS A C 1
ATOM 921 O O . HIS A 1 116 ? 3.445 7.431 13.956 1.00 85.94 116 HIS A O 1
ATOM 927 N N . PHE A 1 117 ? 3.225 8.461 11.971 1.00 85.31 117 PHE A N 1
ATOM 928 C CA . PHE A 1 117 ? 4.647 8.370 11.622 1.00 85.31 117 PHE A CA 1
ATOM 929 C C . PHE A 1 117 ? 5.317 9.713 11.280 1.00 85.31 117 PHE A C 1
ATOM 931 O O . PHE A 1 117 ? 6.544 9.731 11.177 1.00 85.31 117 PHE A O 1
ATOM 938 N N . ALA A 1 118 ? 4.593 10.838 11.145 1.00 75.94 118 ALA A N 1
ATOM 939 C CA . ALA A 1 118 ? 5.202 12.122 10.752 1.00 75.94 118 ALA A CA 1
ATOM 940 C C . ALA A 1 118 ? 5.944 12.865 11.877 1.00 75.94 118 ALA A C 1
ATOM 942 O O . ALA A 1 118 ? 6.722 13.771 11.589 1.00 75.94 118 ALA A O 1
ATOM 943 N N . ARG A 1 119 ? 5.762 12.502 13.155 1.00 58.19 119 ARG A N 1
ATOM 944 C CA . ARG A 1 119 ? 6.256 13.299 14.303 1.00 58.19 119 ARG A CA 1
ATOM 945 C C . ARG A 1 119 ? 7.772 13.245 14.546 1.00 58.19 119 ARG A C 1
ATOM 947 O O . ARG A 1 119 ? 8.227 13.541 15.645 1.00 58.19 119 ARG A O 1
ATOM 954 N N . THR A 1 120 ? 8.586 12.888 13.559 1.00 50.53 120 THR A N 1
ATOM 955 C CA . THR A 1 120 ? 10.044 12.959 13.721 1.00 50.53 120 THR A CA 1
ATOM 956 C C . THR A 1 120 ? 10.691 13.341 12.403 1.00 50.53 120 THR A C 1
ATOM 958 O O . THR A 1 120 ? 10.766 12.518 11.485 1.00 50.53 120 THR A O 1
ATOM 961 N N . ILE A 1 121 ? 11.168 14.588 12.338 1.00 50.94 121 ILE A N 1
ATOM 962 C CA . ILE A 1 121 ? 12.200 15.021 11.395 1.00 50.94 121 ILE A CA 1
ATOM 963 C C . ILE A 1 121 ? 13.382 14.072 11.618 1.00 50.94 121 ILE A C 1
ATOM 965 O O . ILE A 1 121 ? 14.022 14.126 12.666 1.00 50.94 121 ILE A O 1
ATOM 969 N N . LEU A 1 122 ? 13.628 13.147 10.689 1.00 52.56 122 LEU A N 1
ATOM 970 C CA . LEU A 1 122 ? 14.740 12.202 10.796 1.00 52.56 122 LEU A CA 1
ATOM 971 C C . LEU A 1 122 ? 15.790 12.488 9.730 1.00 52.56 122 LEU A C 1
ATOM 973 O O . LEU A 1 122 ? 15.485 12.574 8.539 1.00 52.56 122 LEU A O 1
ATOM 977 N N . ARG A 1 123 ? 17.051 12.503 10.178 1.00 52.00 123 ARG A N 1
ATOM 978 C CA . ARG A 1 123 ? 18.186 12.065 9.361 1.00 52.00 123 ARG A CA 1
ATOM 979 C C . ARG A 1 123 ? 17.839 10.675 8.843 1.00 52.00 123 ARG A C 1
ATOM 981 O O . ARG A 1 123 ? 17.599 9.780 9.639 1.00 52.00 123 ARG A O 1
ATOM 988 N N . THR A 1 124 ? 17.712 10.517 7.535 1.00 57.75 124 THR A N 1
ATOM 989 C CA . THR A 1 124 ? 17.124 9.307 6.953 1.00 57.75 124 THR A CA 1
ATOM 990 C C . THR A 1 124 ? 18.238 8.364 6.523 1.00 57.75 124 THR A C 1
ATOM 992 O O . THR A 1 124 ? 18.686 8.390 5.377 1.00 57.75 124 THR A O 1
ATOM 995 N N . SER A 1 125 ? 18.727 7.536 7.451 1.00 66.81 125 SER A N 1
ATOM 996 C CA . SER A 1 125 ? 19.534 6.383 7.053 1.00 66.81 125 SER A CA 1
ATOM 997 C C . SER A 1 125 ? 18.631 5.313 6.421 1.00 66.81 125 SER A C 1
ATOM 999 O O . SER A 1 125 ? 17.417 5.281 6.634 1.00 66.81 125 SER A O 1
ATOM 1001 N N . THR A 1 126 ? 19.211 4.398 5.637 1.00 68.56 126 THR A N 1
ATOM 1002 C CA . THR A 1 126 ? 18.446 3.269 5.066 1.00 68.56 126 THR A CA 1
ATOM 1003 C C . THR A 1 126 ? 17.863 2.365 6.161 1.00 68.56 126 THR A C 1
ATOM 1005 O O . THR A 1 126 ? 16.786 1.801 5.977 1.00 68.56 126 THR A O 1
ATOM 1008 N N . VAL A 1 127 ? 18.551 2.248 7.302 1.00 72.06 127 VAL A N 1
ATOM 1009 C CA . VAL A 1 127 ? 18.103 1.452 8.455 1.00 72.06 127 VAL A CA 1
ATOM 1010 C C . VAL A 1 127 ? 16.812 2.036 9.031 1.00 72.06 127 VAL A C 1
ATOM 1012 O O . VAL A 1 127 ? 15.821 1.314 9.135 1.00 72.06 127 VAL A O 1
ATOM 1015 N N . ASP A 1 128 ? 16.770 3.354 9.248 1.00 79.88 128 ASP A N 1
ATOM 1016 C CA . ASP A 1 128 ? 15.586 4.043 9.787 1.00 79.88 128 ASP A CA 1
ATOM 1017 C C . ASP A 1 128 ? 14.347 3.834 8.903 1.00 79.88 128 ASP A C 1
ATOM 1019 O O . ASP A 1 128 ? 13.227 3.658 9.386 1.00 79.88 128 ASP A O 1
ATOM 1023 N N . VAL A 1 129 ? 14.533 3.833 7.579 1.00 79.69 129 VAL A N 1
ATOM 1024 C CA . VAL A 1 129 ? 13.442 3.614 6.618 1.00 79.69 129 VAL A CA 1
ATOM 1025 C C . VAL A 1 129 ? 12.886 2.192 6.721 1.00 79.69 129 VAL A C 1
ATOM 1027 O O . VAL A 1 129 ? 11.666 2.004 6.680 1.00 79.69 129 VAL A O 1
ATOM 1030 N N . ILE A 1 130 ? 13.758 1.189 6.860 1.00 83.44 130 ILE A N 1
ATOM 1031 C CA . ILE A 1 130 ? 13.357 -0.218 6.980 1.00 83.44 130 ILE A CA 1
ATOM 1032 C C . ILE A 1 130 ? 12.598 -0.446 8.287 1.00 83.44 130 ILE A C 1
ATOM 1034 O O . ILE A 1 130 ? 11.512 -1.028 8.256 1.00 83.44 130 ILE A O 1
ATOM 1038 N N . GLU A 1 131 ? 13.118 0.045 9.410 1.00 85.50 131 GLU A N 1
ATOM 1039 C CA . GLU A 1 131 ? 12.474 -0.101 10.719 1.00 85.50 131 GLU A CA 1
ATOM 1040 C C . GLU A 1 131 ? 11.105 0.583 10.748 1.00 85.50 131 GLU A C 1
ATOM 1042 O O . GLU A 1 131 ? 10.109 -0.013 11.162 1.00 85.50 131 GLU A O 1
ATOM 1047 N N . ARG A 1 132 ? 11.002 1.801 10.200 1.00 85.19 132 ARG A N 1
ATOM 1048 C CA . ARG A 1 132 ? 9.715 2.503 10.078 1.00 85.19 132 ARG A CA 1
ATOM 1049 C C . ARG A 1 132 ? 8.734 1.764 9.178 1.00 85.19 132 ARG A C 1
ATOM 1051 O O . ARG A 1 132 ? 7.546 1.695 9.499 1.00 85.19 132 ARG A O 1
ATOM 1058 N N . LYS A 1 133 ? 9.208 1.177 8.073 1.00 89.31 133 LYS A N 1
ATOM 1059 C CA . LYS A 1 133 ? 8.374 0.308 7.233 1.00 89.31 133 LYS A CA 1
ATOM 1060 C C . LYS A 1 133 ? 7.867 -0.887 8.042 1.00 89.31 133 LYS A C 1
ATOM 1062 O O . LYS A 1 133 ? 6.678 -1.185 7.974 1.00 89.31 133 LYS A O 1
ATOM 1067 N N . GLN A 1 134 ? 8.733 -1.562 8.794 1.00 90.44 134 GLN A N 1
ATOM 1068 C CA . GLN A 1 134 ? 8.357 -2.720 9.610 1.00 90.44 134 GLN A CA 1
ATOM 1069 C C . GLN A 1 134 ? 7.345 -2.346 10.697 1.00 90.44 134 GLN A C 1
ATOM 1071 O O . GLN A 1 134 ? 6.336 -3.033 10.839 1.00 90.44 134 GLN A O 1
ATOM 1076 N N . ALA A 1 135 ? 7.555 -1.230 11.398 1.00 89.62 135 ALA A N 1
ATOM 1077 C CA . ALA A 1 135 ? 6.613 -0.712 12.385 1.00 89.62 135 ALA A CA 1
ATOM 1078 C C . ALA A 1 135 ? 5.242 -0.410 11.759 1.00 89.62 135 ALA A 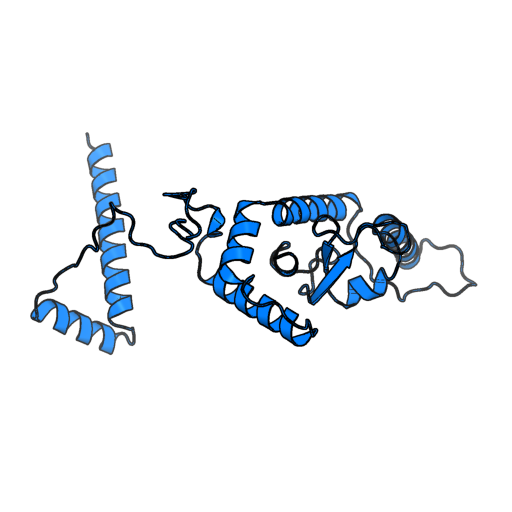C 1
ATOM 1080 O O . ALA A 1 135 ? 4.210 -0.800 12.306 1.00 89.62 135 ALA A O 1
ATOM 1081 N N . ALA A 1 136 ? 5.224 0.218 10.579 1.00 90.62 136 ALA A N 1
ATOM 1082 C CA . ALA A 1 136 ? 3.991 0.465 9.840 1.00 90.62 136 ALA A CA 1
ATOM 1083 C C . ALA A 1 136 ? 3.284 -0.827 9.421 1.00 90.62 136 ALA A C 1
ATOM 1085 O O . ALA A 1 136 ? 2.083 -0.948 9.632 1.00 90.62 136 ALA A O 1
ATOM 1086 N N . VAL A 1 137 ? 4.012 -1.801 8.868 1.00 90.31 137 VAL A N 1
ATOM 1087 C CA . VAL A 1 137 ? 3.443 -3.100 8.476 1.00 90.31 137 VAL A CA 1
ATOM 1088 C C . VAL A 1 137 ? 2.871 -3.832 9.689 1.00 90.31 137 VAL A C 1
ATOM 1090 O O . VAL A 1 137 ? 1.738 -4.293 9.619 1.00 90.31 137 VAL A O 1
ATOM 1093 N N . LYS A 1 138 ? 3.604 -3.878 10.809 1.00 89.75 138 LYS A N 1
ATOM 1094 C CA . LYS A 1 138 ? 3.144 -4.502 12.059 1.00 89.75 138 LYS A CA 1
ATOM 1095 C C . LYS A 1 138 ? 1.875 -3.837 12.596 1.00 89.75 138 LYS A C 1
ATOM 1097 O O . LYS A 1 138 ? 0.970 -4.522 13.061 1.00 89.75 138 LYS A O 1
ATOM 1102 N N . LYS A 1 139 ? 1.800 -2.503 12.540 1.00 88.69 139 LYS A N 1
ATOM 1103 C CA . LYS A 1 139 ? 0.604 -1.772 12.969 1.00 88.69 139 LYS A CA 1
ATOM 1104 C C . LYS A 1 139 ? -0.573 -2.037 12.027 1.00 88.69 139 LYS A C 1
ATOM 1106 O O . LYS A 1 139 ? -1.670 -2.269 12.508 1.00 88.69 139 LYS A O 1
ATOM 1111 N N . LEU A 1 140 ? -0.342 -2.063 10.712 1.00 88.19 140 LEU A N 1
ATOM 1112 C CA . LEU A 1 140 ? -1.378 -2.379 9.723 1.00 88.19 140 LEU A CA 1
ATOM 1113 C C . LEU A 1 140 ? -1.923 -3.800 9.876 1.00 88.19 140 LEU A C 1
ATOM 1115 O O . LEU A 1 140 ? -3.128 -3.986 9.774 1.00 88.19 140 LEU A O 1
ATOM 1119 N N . SER A 1 141 ? -1.065 -4.783 10.166 1.00 84.44 141 SER A N 1
ATOM 1120 C CA . SER A 1 141 ? -1.490 -6.176 10.355 1.00 84.44 141 SER A CA 1
ATOM 1121 C C . SER A 1 141 ? -2.347 -6.402 11.600 1.00 84.44 141 SER A C 1
ATOM 1123 O O . SER A 1 141 ? -2.924 -7.471 11.737 1.00 84.44 141 SER A O 1
ATOM 1125 N N . ALA A 1 142 ? -2.410 -5.431 12.516 1.00 83.56 142 ALA A N 1
ATOM 1126 C CA . ALA A 1 142 ? -3.281 -5.504 13.685 1.00 83.56 142 ALA A CA 1
ATOM 1127 C C . ALA A 1 142 ? -4.741 -5.132 13.368 1.00 83.56 142 ALA A C 1
ATOM 1129 O O . ALA A 1 142 ? -5.605 -5.335 14.216 1.00 83.56 142 ALA A O 1
ATOM 1130 N N . TYR A 1 143 ? -5.024 -4.583 12.181 1.00 79.62 143 TYR A N 1
ATOM 1131 C CA . TYR A 1 143 ? -6.379 -4.213 11.779 1.00 79.62 143 TYR A CA 1
ATOM 1132 C C . TYR A 1 143 ? -6.989 -5.269 10.845 1.00 79.62 143 TYR A C 1
ATOM 1134 O O . TYR A 1 143 ? -6.296 -5.762 9.952 1.00 79.62 143 TYR A O 1
ATOM 1142 N N . PRO A 1 144 ? -8.289 -5.586 10.992 1.00 78.25 144 PRO A N 1
ATOM 1143 C CA . PRO A 1 144 ? -8.977 -6.539 10.116 1.00 78.25 144 PRO A CA 1
ATOM 1144 C C . PRO A 1 144 ? -9.175 -5.994 8.693 1.00 78.25 144 PRO A C 1
ATOM 1146 O O . PRO A 1 144 ? -9.200 -6.752 7.727 1.00 78.25 144 PRO A O 1
ATOM 1149 N N . VAL A 1 145 ? -9.292 -4.671 8.563 1.00 80.44 145 VAL A N 1
ATOM 1150 C CA . VAL A 1 145 ? -9.383 -3.922 7.303 1.00 80.44 145 VAL A CA 1
ATOM 1151 C C . VAL A 1 145 ? -8.546 -2.646 7.422 1.00 80.44 145 VAL A C 1
ATOM 1153 O O . VAL A 1 145 ? -8.204 -2.255 8.544 1.00 80.44 145 VAL A O 1
ATOM 1156 N N . PRO A 1 146 ? -8.187 -1.975 6.313 1.00 87.81 146 PRO A N 1
ATOM 1157 C CA . PRO A 1 146 ? -7.410 -0.748 6.399 1.00 87.81 146 PRO A CA 1
ATOM 1158 C C . PRO A 1 146 ? -8.112 0.303 7.282 1.00 87.81 146 PRO A C 1
ATOM 1160 O O . PRO A 1 146 ? -9.274 0.619 7.054 1.00 87.81 146 PRO A O 1
ATOM 1163 N N . PRO A 1 147 ? -7.443 0.878 8.295 1.00 87.12 147 PRO A N 1
ATOM 1164 C CA . PRO A 1 147 ? -8.113 1.706 9.304 1.00 87.12 147 PRO A CA 1
ATOM 1165 C C . PRO A 1 147 ? -8.738 2.990 8.733 1.00 87.12 147 PRO A C 1
ATOM 1167 O O . PRO A 1 147 ? -9.709 3.507 9.286 1.00 87.12 147 PRO A O 1
ATOM 1170 N N . TRP A 1 148 ? -8.222 3.492 7.610 1.00 89.50 148 TRP A N 1
ATOM 1171 C CA . TRP A 1 148 ? -8.768 4.642 6.883 1.00 89.50 148 TRP A CA 1
ATOM 1172 C C . TRP A 1 148 ? -10.047 4.340 6.086 1.00 89.50 148 TRP A C 1
ATOM 1174 O O . TRP A 1 148 ? -10.621 5.254 5.512 1.00 89.50 148 TRP A O 1
ATOM 1184 N N . THR A 1 149 ? -10.542 3.100 6.067 1.00 87.88 149 THR A N 1
ATOM 1185 C CA . THR A 1 149 ? -11.889 2.807 5.544 1.00 87.88 149 THR A CA 1
ATOM 1186 C C . THR A 1 149 ? -12.959 2.868 6.630 1.00 87.88 149 THR A C 1
ATOM 1188 O O . THR A 1 149 ? -14.141 2.730 6.331 1.00 87.88 149 THR A O 1
ATOM 1191 N N . SER A 1 150 ? -12.564 3.020 7.899 1.00 82.62 150 SER A N 1
ATOM 1192 C CA . SER A 1 150 ? -13.516 3.182 8.998 1.00 82.62 150 SER A CA 1
ATOM 1193 C C . SER A 1 150 ? -14.069 4.601 9.058 1.00 82.62 150 SER A C 1
ATOM 1195 O O . SER A 1 150 ? -13.378 5.559 8.696 1.00 82.62 150 SER A O 1
ATOM 1197 N N . GLU A 1 151 ? -15.310 4.704 9.536 1.00 79.62 151 GLU A N 1
ATOM 1198 C CA . GLU A 1 151 ? -16.019 5.963 9.747 1.00 79.62 151 GLU A CA 1
ATOM 1199 C C . GLU A 1 151 ? -15.192 6.932 10.605 1.00 79.62 151 GLU A C 1
ATOM 1201 O O . GLU A 1 151 ? -14.591 6.546 11.616 1.00 79.62 151 GLU A O 1
ATOM 1206 N N . GLU A 1 152 ? -15.170 8.192 10.181 1.00 76.38 152 GLU A N 1
ATOM 1207 C CA . GLU A 1 152 ? -14.541 9.308 10.879 1.00 76.38 152 GLU A CA 1
ATOM 1208 C C . GLU A 1 152 ? -15.641 10.131 11.555 1.00 76.38 152 GLU A C 1
ATOM 1210 O O . GLU A 1 152 ? -16.495 10.699 10.879 1.00 76.38 152 GLU A O 1
ATOM 1215 N N . THR A 1 153 ? -15.663 10.143 12.890 1.00 69.69 153 THR A N 1
ATOM 1216 C CA . THR A 1 153 ? -16.794 10.693 13.658 1.00 69.69 153 THR A CA 1
ATOM 1217 C C . THR A 1 153 ? -16.717 12.209 13.849 1.00 69.69 153 THR A C 1
ATOM 1219 O O . THR A 1 153 ? -17.747 12.873 13.903 1.00 69.69 153 THR A O 1
ATOM 1222 N N . GLU A 1 154 ? -15.509 12.778 13.924 1.00 68.38 154 GLU A N 1
ATOM 1223 C CA . GLU A 1 154 ? -15.272 14.224 14.048 1.00 68.38 154 GLU A CA 1
ATOM 1224 C C . GLU A 1 154 ? -14.031 14.620 13.212 1.00 68.38 154 GLU A C 1
ATOM 1226 O O . GLU A 1 154 ? -12.909 14.563 13.725 1.00 68.38 154 GLU A O 1
ATOM 1231 N N . PRO A 1 155 ? -14.179 14.986 11.924 1.00 63.91 155 PRO A N 1
ATOM 1232 C CA . PRO A 1 155 ? -13.051 15.235 11.011 1.00 63.91 155 PRO A CA 1
ATOM 1233 C C . PRO A 1 155 ? -12.339 16.592 11.206 1.00 63.91 155 PRO A C 1
ATOM 1235 O O . PRO A 1 155 ? -11.337 16.857 10.547 1.00 63.91 155 PRO A O 1
ATOM 1238 N N . GLU A 1 156 ? -12.835 17.467 12.088 1.00 59.09 156 GLU A N 1
ATOM 1239 C CA . GLU A 1 156 ? -12.374 18.865 12.215 1.00 59.09 156 GLU A CA 1
ATOM 1240 C C . GLU A 1 156 ? -11.281 19.100 13.276 1.00 59.09 156 GLU A C 1
ATOM 1242 O O . GLU A 1 156 ? -10.842 20.234 13.470 1.00 59.09 156 GLU A O 1
ATOM 1247 N N . ARG A 1 157 ? -10.826 18.062 13.991 1.00 56.19 157 ARG A N 1
ATOM 1248 C CA . ARG A 1 157 ? -9.805 18.195 15.048 1.00 56.19 157 ARG A CA 1
ATOM 1249 C C . ARG A 1 157 ? -8.471 17.601 14.603 1.00 56.19 157 ARG A C 1
ATOM 1251 O O . ARG A 1 157 ? -8.442 16.586 13.919 1.00 56.19 157 ARG A O 1
ATOM 1258 N N . ASP A 1 158 ? -7.359 18.139 15.113 1.00 64.88 158 ASP A N 1
ATOM 1259 C CA . ASP A 1 158 ? -5.993 17.578 14.973 1.00 64.88 158 ASP A CA 1
ATOM 1260 C C . ASP A 1 158 ? -5.810 16.193 15.653 1.00 64.88 158 ASP A C 1
ATOM 1262 O O . ASP A 1 158 ? -4.696 15.726 15.916 1.00 64.88 158 ASP A O 1
ATOM 1266 N N . VAL A 1 159 ? -6.913 15.518 15.975 1.00 69.69 159 VAL A N 1
ATOM 1267 C CA . VAL A 1 159 ? -6.989 14.229 16.650 1.00 69.69 159 VAL A CA 1
ATOM 1268 C C . VAL A 1 159 ? -7.679 13.254 15.705 1.00 69.69 159 VA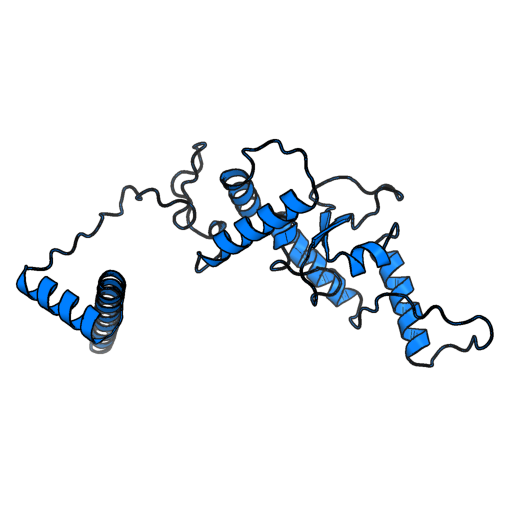L A C 1
ATOM 1270 O O . VAL A 1 159 ? -8.768 13.524 15.214 1.00 69.69 159 VAL A O 1
ATOM 1273 N N . CYS A 1 160 ? -7.056 12.100 15.465 1.00 75.19 160 CYS A N 1
ATOM 1274 C CA . CYS A 1 160 ? -7.669 11.047 14.663 1.00 75.19 160 CYS A CA 1
ATOM 1275 C C . CYS A 1 160 ? -8.927 10.509 15.365 1.00 75.19 160 CYS A C 1
ATOM 1277 O O . CYS A 1 160 ? -8.822 9.950 16.459 1.00 75.19 160 CYS A O 1
ATOM 1279 N N . SER A 1 161 ? -10.087 10.657 14.721 1.00 76.44 161 SER A N 1
ATOM 1280 C CA . SER A 1 161 ? -11.408 10.222 15.208 1.00 76.44 161 SER A CA 1
ATOM 1281 C C . SER A 1 161 ? -11.939 8.978 14.480 1.00 76.44 161 SER A C 1
ATOM 1283 O O . SER A 1 161 ? -13.101 8.600 14.619 1.00 76.44 161 SER A O 1
ATOM 1285 N N . ARG A 1 162 ? -11.087 8.309 13.694 1.00 80.06 162 ARG A N 1
ATOM 1286 C CA . ARG A 1 162 ? -11.453 7.093 12.959 1.00 80.06 162 ARG A CA 1
ATOM 1287 C C . ARG A 1 162 ? -11.592 5.898 13.883 1.00 80.06 162 ARG A C 1
ATOM 1289 O O . ARG A 1 162 ? -10.621 5.534 14.553 1.00 80.06 162 ARG A O 1
ATOM 1296 N N . ARG A 1 163 ? -12.752 5.236 13.821 1.00 75.00 163 ARG A N 1
ATOM 1297 C CA . ARG A 1 163 ? -13.148 4.152 14.740 1.00 75.00 163 ARG A CA 1
ATOM 1298 C C . ARG A 1 163 ? -12.121 3.029 14.852 1.00 75.00 163 ARG A C 1
ATOM 1300 O O . ARG A 1 163 ? -11.801 2.598 15.954 1.00 75.00 163 ARG A O 1
ATOM 1307 N N . LEU A 1 164 ? -11.574 2.563 13.727 1.00 78.25 164 LEU A N 1
ATOM 1308 C CA . LEU A 1 164 ? -10.572 1.495 13.759 1.00 78.25 164 LEU A CA 1
ATOM 1309 C C . LEU A 1 164 ? -9.165 2.014 14.052 1.00 78.25 164 LEU A C 1
ATOM 1311 O O . LEU A 1 164 ? -8.327 1.239 14.475 1.00 78.25 164 LEU A O 1
ATOM 1315 N N . CYS A 1 165 ? -8.854 3.288 13.815 1.00 79.56 165 CYS A N 1
ATOM 1316 C CA . CYS A 1 165 ? -7.476 3.777 13.826 1.00 79.56 165 CYS A CA 1
ATOM 1317 C C . CYS A 1 165 ? -6.914 3.974 15.240 1.00 79.56 165 CYS A C 1
ATOM 1319 O O . CYS A 1 165 ? -5.891 3.382 15.610 1.00 79.56 165 CYS A O 1
ATOM 1321 N N . CYS A 1 166 ? -7.569 4.850 15.997 1.00 73.50 166 CYS A N 1
ATOM 1322 C CA . CYS A 1 166 ? -7.209 5.235 17.349 1.00 73.50 166 CYS A CA 1
ATOM 1323 C C . CYS A 1 166 ? -8.472 5.039 18.178 1.00 73.50 166 CYS A C 1
ATOM 1325 O O . CYS A 1 166 ? -9.435 5.757 17.921 1.00 73.50 166 CYS A O 1
ATOM 1327 N N . PRO A 1 167 ? -8.504 4.086 19.123 1.00 54.88 167 PRO A N 1
ATOM 1328 C CA . PRO A 1 167 ? -9.668 3.892 19.971 1.00 54.88 167 PRO A CA 1
ATOM 1329 C C . PRO A 1 167 ? -9.841 5.134 20.851 1.00 54.88 167 PRO A C 1
ATOM 1331 O O . PRO A 1 167 ? -9.251 5.253 21.923 1.00 54.88 167 PRO A O 1
ATOM 1334 N N . GLN A 1 168 ? -10.603 6.104 20.358 1.00 55.56 168 GLN A N 1
ATOM 1335 C CA . GLN A 1 168 ? -11.331 7.033 21.198 1.00 55.56 168 GLN A CA 1
ATOM 1336 C C . GLN A 1 168 ? -12.690 6.378 21.430 1.00 55.56 168 GLN A C 1
ATOM 1338 O O . GLN A 1 168 ? -13.292 5.938 20.451 1.00 55.56 168 GLN A O 1
ATOM 1343 N N . PRO A 1 169 ? -13.170 6.266 22.678 1.00 48.22 169 PRO A N 1
ATOM 1344 C CA . PRO A 1 169 ? -14.535 5.814 22.897 1.00 48.22 169 PRO A CA 1
ATOM 1345 C C . PRO A 1 169 ? -15.461 6.738 22.101 1.00 48.22 169 PRO A C 1
ATOM 1347 O O . PRO A 1 169 ? -15.428 7.959 22.290 1.00 48.22 169 PRO A O 1
ATOM 1350 N N . ALA A 1 170 ? -16.232 6.178 21.165 1.00 49.62 170 ALA A N 1
ATOM 1351 C CA . ALA A 1 170 ? -17.282 6.945 20.513 1.00 49.62 170 ALA A CA 1
ATOM 1352 C C . ALA A 1 170 ? -18.225 7.469 21.609 1.00 49.62 170 ALA A C 1
ATOM 1354 O O . ALA A 1 170 ? -18.456 6.775 22.600 1.00 49.62 170 ALA A O 1
ATOM 1355 N N . LYS A 1 171 ? -18.781 8.679 21.454 1.00 48.19 171 LYS A N 1
ATOM 1356 C CA . LYS A 1 171 ? -19.731 9.256 22.433 1.00 48.19 171 LYS A CA 1
ATOM 1357 C C . LYS A 1 171 ? -20.913 8.327 22.752 1.00 48.19 171 LYS A C 1
ATOM 1359 O O . LYS A 1 171 ? -21.509 8.464 23.817 1.00 48.19 171 LYS A O 1
ATOM 1364 N N . ASP A 1 172 ? -21.188 7.379 21.857 1.00 48.31 172 ASP A N 1
ATOM 1365 C CA . ASP A 1 172 ? -22.340 6.483 21.895 1.00 48.31 172 ASP A CA 1
ATOM 1366 C C . ASP A 1 172 ? -21.943 5.019 22.191 1.00 48.31 172 ASP A C 1
ATOM 1368 O O . ASP A 1 172 ? -22.807 4.147 22.286 1.00 48.31 172 ASP A O 1
ATOM 1372 N N . GLU A 1 173 ? -20.645 4.732 22.361 1.00 44.06 173 GLU A N 1
ATOM 1373 C CA . GLU A 1 173 ? -20.153 3.421 22.790 1.00 44.06 173 GLU A CA 1
ATOM 1374 C C . GLU A 1 173 ? -20.038 3.384 24.311 1.00 44.06 173 GLU A C 1
ATOM 1376 O O . GLU A 1 173 ? -19.108 3.911 24.926 1.00 44.06 173 GLU A O 1
ATOM 1381 N N . TRP A 1 174 ? -20.995 2.705 24.933 1.00 47.25 174 TRP A N 1
ATOM 1382 C CA . TRP A 1 174 ? -20.875 2.329 26.329 1.00 47.25 174 TRP A CA 1
ATOM 1383 C C . TRP A 1 174 ? -19.872 1.178 26.421 1.00 47.25 174 TRP A C 1
ATOM 1385 O O . TRP A 1 174 ? -20.093 0.150 25.769 1.00 47.25 174 TRP A O 1
ATOM 1395 N N . PRO A 1 175 ? -18.803 1.268 27.236 1.00 46.84 175 PRO A N 1
ATOM 1396 C CA . PRO A 1 175 ? -18.112 0.065 27.664 1.00 46.84 175 PRO A CA 1
ATOM 1397 C C . PRO A 1 175 ? -19.164 -0.837 28.309 1.00 46.84 175 PRO A C 1
ATOM 1399 O O . PRO A 1 175 ? -19.689 -0.546 29.385 1.00 46.84 175 PRO A O 1
ATOM 1402 N N . THR A 1 176 ? -19.539 -1.900 27.602 1.00 52.31 176 THR A N 1
ATOM 1403 C CA . THR A 1 176 ? -20.496 -2.863 28.129 1.00 52.31 176 THR A CA 1
ATOM 1404 C C . THR A 1 176 ? -19.706 -3.747 29.074 1.00 52.31 176 THR A C 1
ATOM 1406 O O . THR A 1 176 ? -19.092 -4.736 28.682 1.00 52.31 176 THR A O 1
ATOM 1409 N N . PHE A 1 177 ? -19.622 -3.316 30.329 1.00 54.59 177 PHE A N 1
ATOM 1410 C CA . PHE A 1 177 ? -19.069 -4.138 31.388 1.00 54.59 177 PHE A CA 1
ATOM 1411 C C . PHE A 1 177 ? -20.048 -5.281 31.644 1.00 54.59 177 PHE A C 1
ATOM 1413 O O . PHE A 1 177 ? -21.154 -5.070 32.138 1.00 54.59 177 PHE A O 1
ATOM 1420 N N . PHE A 1 178 ? -19.643 -6.501 31.309 1.00 60.91 178 PHE A N 1
ATOM 1421 C CA . PHE A 1 178 ? -20.354 -7.688 31.755 1.00 60.91 178 PHE A CA 1
ATOM 1422 C C . PHE A 1 178 ? -19.820 -8.057 33.135 1.00 60.91 178 PHE A C 1
ATOM 1424 O O . PHE A 1 178 ? -18.644 -8.382 33.302 1.00 60.91 178 PHE A O 1
ATOM 1431 N N . TYR A 1 179 ? -20.684 -7.970 34.141 1.00 63.53 179 TYR A N 1
ATOM 1432 C CA . TYR A 1 179 ? -20.353 -8.420 35.484 1.00 63.53 179 TYR A CA 1
ATOM 1433 C C . TYR A 1 179 ? -20.571 -9.925 35.553 1.00 63.53 179 TYR A C 1
ATOM 1435 O O . TYR A 1 179 ? -21.702 -10.402 35.514 1.00 63.53 179 TYR A O 1
ATOM 1443 N N . LEU A 1 180 ? -19.474 -10.669 35.656 1.00 72.56 180 LEU A N 1
ATOM 1444 C CA . LEU A 1 180 ? -19.533 -12.070 36.041 1.00 72.56 180 LEU A CA 1
ATOM 1445 C C . LEU A 1 180 ? -19.646 -12.138 37.559 1.00 72.56 180 LEU A C 1
ATOM 1447 O O . LEU A 1 180 ? -18.877 -11.490 38.277 1.00 72.56 180 LEU A O 1
ATOM 1451 N N . ASP A 1 181 ? -20.581 -12.941 38.057 1.00 85.06 181 ASP A N 1
ATOM 1452 C CA . ASP A 1 181 ? -20.569 -13.296 39.466 1.00 85.06 181 ASP A CA 1
ATOM 1453 C C . ASP A 1 181 ? -19.279 -14.070 39.806 1.00 85.06 181 ASP A C 1
ATOM 1455 O O . ASP A 1 181 ? -18.575 -14.609 38.941 1.00 85.06 181 ASP A O 1
ATOM 1459 N N . ALA A 1 182 ? -18.946 -14.109 41.096 1.00 81.19 182 ALA A N 1
ATOM 1460 C CA . ALA A 1 182 ? -17.693 -14.695 41.557 1.00 81.19 182 ALA A CA 1
ATOM 1461 C C . ALA A 1 182 ? -17.553 -16.185 41.202 1.00 81.19 182 ALA A C 1
ATOM 1463 O O . ALA A 1 182 ? -16.429 -16.667 41.059 1.00 81.19 182 ALA A O 1
ATOM 1464 N N . ASP A 1 183 ? -18.660 -16.920 41.080 1.00 90.44 183 ASP A N 1
ATOM 1465 C CA . ASP A 1 183 ? -18.636 -18.333 40.716 1.00 90.44 183 ASP A CA 1
ATOM 1466 C C . ASP A 1 183 ? -18.371 -18.513 39.220 1.00 90.44 183 ASP A C 1
ATOM 1468 O O . ASP A 1 183 ? -17.451 -19.241 38.843 1.00 90.44 183 ASP A O 1
ATOM 1472 N N . THR A 1 184 ? -19.087 -17.772 38.373 1.00 82.81 184 TH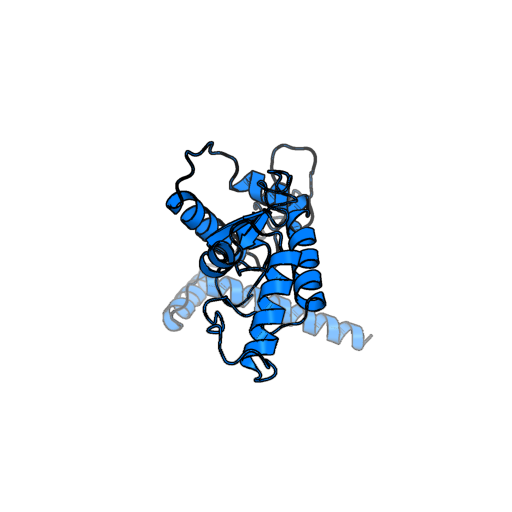R A N 1
ATOM 1473 C CA . THR A 1 184 ? -18.881 -17.780 36.918 1.00 82.81 184 THR A CA 1
ATOM 1474 C C . THR A 1 184 ? -17.455 -17.382 36.551 1.00 8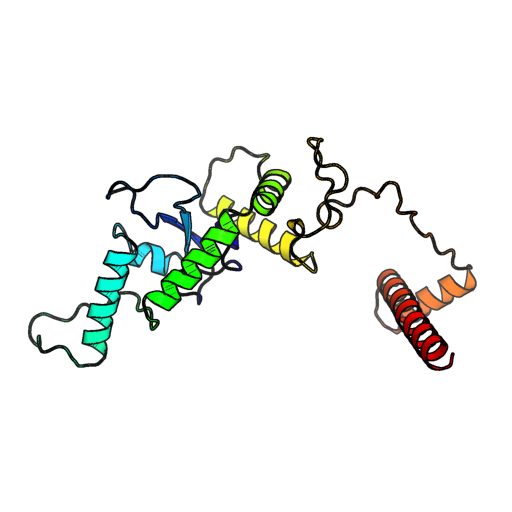2.81 184 THR A C 1
ATOM 1476 O O . THR A 1 184 ? -16.812 -18.060 35.745 1.00 82.81 184 THR A O 1
ATOM 1479 N N . ARG A 1 185 ? -16.910 -16.346 37.202 1.00 85.88 185 ARG A N 1
ATOM 1480 C CA . ARG A 1 185 ? -15.511 -15.942 37.016 1.00 85.88 185 ARG A CA 1
ATOM 1481 C C . ARG A 1 185 ? -14.539 -17.071 37.373 1.00 85.88 185 ARG A C 1
ATOM 1483 O O . ARG A 1 185 ? -13.655 -17.378 36.580 1.00 85.88 185 ARG A O 1
ATOM 1490 N N . ARG A 1 186 ? -14.704 -17.713 38.535 1.00 89.75 186 ARG A N 1
ATOM 1491 C CA . ARG A 1 186 ? -13.826 -18.821 38.959 1.00 89.75 186 ARG A CA 1
ATOM 1492 C C . ARG A 1 186 ? -13.885 -20.005 37.999 1.00 89.75 186 ARG A C 1
ATOM 1494 O O . ARG A 1 186 ? -12.856 -20.610 37.709 1.00 89.75 186 ARG A O 1
ATOM 1501 N N . ARG A 1 187 ? -15.076 -20.337 37.496 1.00 90.94 187 ARG A N 1
ATOM 1502 C CA . ARG A 1 187 ? -15.249 -21.404 36.501 1.00 90.94 187 ARG A CA 1
ATOM 1503 C C . ARG A 1 187 ? -14.542 -21.069 35.193 1.00 90.94 187 ARG A C 1
ATOM 1505 O O . ARG A 1 187 ? -13.881 -21.940 34.641 1.00 90.94 187 ARG A O 1
ATOM 1512 N N . ALA A 1 188 ? -14.643 -19.825 34.730 1.00 86.75 188 ALA A N 1
ATOM 1513 C CA . ALA A 1 188 ? -13.959 -19.380 33.523 1.00 86.75 188 ALA A CA 1
ATOM 1514 C C . ALA A 1 188 ? -12.433 -19.371 33.690 1.00 86.75 188 ALA A C 1
ATOM 1516 O O . ALA A 1 188 ? -11.730 -19.857 32.814 1.00 86.75 188 ALA A O 1
ATOM 1517 N N . GLU A 1 189 ? -11.913 -18.900 34.827 1.00 88.88 189 GLU A N 1
ATOM 1518 C CA . GLU A 1 189 ? -10.476 -18.958 35.141 1.00 88.88 189 GLU A CA 1
ATOM 1519 C C . GLU A 1 189 ? -9.964 -20.407 35.160 1.00 88.88 189 GLU A C 1
ATOM 1521 O O . GLU A 1 189 ? -8.919 -20.701 34.578 1.00 88.88 189 GLU A O 1
ATOM 1526 N N . LYS A 1 190 ? -10.724 -21.328 35.769 1.00 92.50 190 LYS A N 1
ATOM 1527 C CA . LYS A 1 190 ? -10.398 -22.758 35.775 1.00 92.50 190 LYS A CA 1
ATOM 1528 C C . LYS A 1 190 ? -10.404 -23.350 34.364 1.00 92.50 190 LYS A C 1
ATOM 1530 O O . LYS A 1 190 ? -9.450 -24.024 33.994 1.00 92.50 190 LYS A O 1
ATOM 1535 N N . LEU A 1 191 ? -11.444 -23.077 33.577 1.00 92.25 191 LEU A N 1
ATOM 1536 C CA . LEU A 1 191 ? -11.556 -23.577 32.207 1.00 92.25 191 LEU A CA 1
ATOM 1537 C C . LEU A 1 191 ? -10.434 -23.033 31.316 1.00 92.25 191 LEU A C 1
ATOM 1539 O O . LEU A 1 191 ? -9.872 -23.777 30.517 1.00 92.25 191 LEU A O 1
ATOM 1543 N N . ALA A 1 192 ? -10.092 -21.753 31.473 1.00 90.50 192 ALA A N 1
ATOM 1544 C CA . ALA A 1 192 ? -8.993 -21.124 30.754 1.00 90.50 192 ALA A CA 1
ATOM 1545 C C . ALA A 1 192 ? -7.658 -21.809 31.075 1.00 90.50 192 ALA A C 1
ATOM 1547 O O . ALA A 1 192 ? -6.903 -22.142 30.165 1.00 90.50 192 ALA A O 1
ATOM 1548 N N . PHE A 1 193 ? -7.416 -22.097 32.358 1.00 86.62 193 PHE A N 1
ATOM 1549 C CA . PHE A 1 193 ? -6.240 -22.840 32.802 1.00 86.62 193 PHE A CA 1
ATOM 1550 C C . PHE A 1 193 ? -6.194 -24.264 32.227 1.00 86.62 193 PHE A C 1
ATOM 1552 O O . PHE A 1 193 ? -5.178 -24.660 31.668 1.00 86.62 193 PHE A O 1
ATOM 1559 N N . GLU A 1 194 ? -7.294 -25.016 32.319 1.00 93.19 194 GLU A N 1
ATOM 1560 C CA . GLU A 1 194 ? -7.389 -26.393 31.804 1.00 93.19 194 GLU A CA 1
ATOM 1561 C C . GLU A 1 194 ? -7.270 -26.471 30.276 1.00 93.19 194 GLU A C 1
ATOM 1563 O O . GLU A 1 194 ? -6.813 -27.482 29.749 1.00 93.19 194 GLU A O 1
ATOM 1568 N N . SER A 1 195 ? -7.669 -25.410 29.573 1.00 87.12 195 SER A N 1
ATOM 1569 C CA . SER A 1 195 ? -7.627 -25.331 28.108 1.00 87.12 195 SER A CA 1
ATOM 1570 C C . SER A 1 195 ? -6.363 -24.646 27.577 1.00 87.12 195 SER A C 1
ATOM 1572 O O . SER A 1 195 ? -6.263 -24.435 26.373 1.00 87.12 195 SER A O 1
ATOM 1574 N N . GLU A 1 196 ? -5.426 -24.268 28.453 1.00 92.12 196 GLU A N 1
ATOM 1575 C CA . GLU A 1 196 ? -4.193 -23.541 28.109 1.00 92.12 196 GLU A CA 1
ATOM 1576 C C . GLU A 1 196 ? -4.431 -22.246 27.299 1.00 92.12 196 GLU A C 1
ATOM 1578 O O . GLU A 1 196 ? -3.620 -21.848 26.462 1.00 92.12 196 GLU A O 1
ATOM 1583 N N . ILE A 1 197 ? -5.542 -21.552 27.566 1.00 88.06 197 ILE A N 1
ATOM 1584 C CA . ILE A 1 197 ? -5.905 -20.279 26.924 1.00 88.06 197 ILE A CA 1
ATOM 1585 C C . ILE A 1 197 ? -5.902 -19.133 27.934 1.00 88.06 197 ILE A C 1
ATOM 1587 O O . ILE A 1 197 ? -6.125 -19.319 29.131 1.00 88.06 197 ILE A O 1
ATOM 1591 N N . ASN A 1 198 ? -5.683 -17.907 27.458 1.00 88.69 198 ASN A N 1
ATOM 1592 C CA . ASN A 1 198 ? -5.846 -16.737 28.310 1.00 88.69 198 ASN A CA 1
ATOM 1593 C C . ASN A 1 198 ? -7.327 -16.562 28.686 1.00 88.69 198 ASN A C 1
ATOM 1595 O O . ASN A 1 198 ? -8.215 -16.686 27.843 1.00 88.69 198 ASN A O 1
ATOM 1599 N N . VAL A 1 199 ? -7.604 -16.225 29.947 1.00 84.56 199 VAL A N 1
ATOM 1600 C CA . VAL A 1 199 ? -8.981 -16.041 30.429 1.00 84.56 199 VAL A CA 1
ATOM 1601 C C . VAL A 1 199 ? -9.717 -14.901 29.709 1.00 84.56 199 VAL A C 1
ATOM 1603 O O . VAL A 1 199 ? -10.923 -14.987 29.499 1.00 84.56 199 VAL A O 1
ATOM 1606 N N . ILE A 1 200 ? -9.001 -13.859 29.276 1.00 78.75 200 ILE A N 1
ATOM 1607 C CA . ILE A 1 200 ? -9.570 -12.755 28.492 1.00 78.75 200 ILE A CA 1
ATOM 1608 C C . ILE A 1 200 ? -9.981 -13.247 27.101 1.00 78.75 200 ILE A C 1
ATOM 1610 O O . ILE A 1 200 ? -11.067 -12.906 26.634 1.00 78.75 200 ILE A O 1
ATOM 1614 N N . ASP A 1 201 ? -9.162 -14.093 26.474 1.00 80.00 201 ASP A N 1
ATOM 1615 C CA . ASP A 1 201 ? -9.478 -14.678 25.167 1.00 80.00 201 ASP A CA 1
ATOM 1616 C C . ASP A 1 201 ? -10.690 -15.615 25.266 1.00 80.00 201 ASP A C 1
ATOM 1618 O O . ASP A 1 201 ? -11.579 -15.568 24.416 1.00 80.00 201 ASP A O 1
ATOM 1622 N N . LEU A 1 202 ? -10.793 -16.394 26.351 1.00 84.00 202 LEU A N 1
ATOM 1623 C CA . LEU A 1 202 ? -11.978 -17.205 26.642 1.00 84.00 202 LEU A CA 1
ATOM 1624 C C . LEU A 1 202 ? -13.246 -16.343 26.762 1.00 84.00 202 LEU A C 1
ATOM 1626 O O . LEU A 1 202 ? -14.281 -16.703 26.199 1.00 84.00 202 LEU A O 1
ATOM 1630 N N . TYR A 1 203 ? -13.184 -15.201 27.457 1.00 84.75 203 TYR A N 1
ATOM 1631 C CA . TYR A 1 203 ? -14.323 -14.280 27.542 1.00 84.75 203 TYR A CA 1
ATOM 1632 C C . TYR A 1 203 ? -14.713 -13.723 26.172 1.00 84.75 203 TYR A C 1
ATOM 1634 O O . TYR A 1 203 ? -15.900 -13.681 25.849 1.00 84.75 203 TYR A O 1
ATOM 1642 N N . GLY A 1 204 ? -13.727 -13.342 25.355 1.00 80.62 204 GLY A N 1
ATOM 1643 C CA . GLY A 1 204 ? -13.963 -12.872 23.991 1.00 80.62 204 GLY A CA 1
ATOM 1644 C C . GLY A 1 204 ? -14.675 -13.919 23.130 1.00 80.62 204 GLY A C 1
ATOM 1645 O O . GLY A 1 204 ? -15.679 -13.610 22.488 1.00 80.62 204 GLY A O 1
ATOM 1646 N N . LEU A 1 205 ? -14.211 -15.171 23.177 1.00 83.56 205 LEU A N 1
ATOM 1647 C CA . LEU A 1 205 ? -14.822 -16.292 22.454 1.00 83.56 205 LEU A CA 1
ATOM 1648 C C . LEU A 1 205 ? -16.249 -16.587 22.934 1.00 83.56 205 LEU A C 1
ATOM 1650 O O . LEU A 1 205 ? -17.138 -16.809 22.115 1.00 83.56 205 LEU A O 1
ATOM 1654 N N . ALA A 1 206 ? -16.492 -16.544 24.245 1.00 83.25 206 ALA A N 1
ATOM 1655 C CA . ALA A 1 206 ? -17.817 -16.791 24.811 1.00 83.25 206 ALA A CA 1
ATOM 1656 C C . ALA A 1 206 ? -18.841 -15.722 24.393 1.00 83.25 206 ALA A C 1
ATOM 1658 O O . ALA A 1 206 ? -19.981 -16.050 24.061 1.00 83.25 206 ALA A O 1
ATOM 1659 N N . VAL A 1 207 ? -18.434 -14.447 24.377 1.00 83.06 207 VAL A N 1
ATOM 1660 C CA . VAL A 1 207 ? -19.285 -13.347 23.896 1.00 83.06 207 VAL A CA 1
ATOM 1661 C C . VAL A 1 207 ? -19.573 -13.506 22.406 1.00 83.06 207 VAL A C 1
ATOM 1663 O O . VAL A 1 207 ? -20.719 -13.353 21.990 1.00 83.06 207 VAL A O 1
ATOM 1666 N N . TRP A 1 208 ? -18.563 -13.859 21.607 1.00 80.81 208 TRP A N 1
ATOM 1667 C CA . TRP A 1 208 ? -18.737 -14.098 20.176 1.00 80.81 208 TRP A CA 1
ATOM 1668 C C . TRP A 1 208 ? -19.750 -15.215 19.890 1.00 80.81 208 TRP A C 1
ATOM 1670 O O . TRP A 1 208 ? -20.696 -15.007 19.133 1.00 80.81 208 TRP A O 1
ATOM 1680 N N . GLU A 1 209 ? -19.609 -16.368 20.548 1.00 85.19 209 GLU A N 1
ATOM 1681 C CA . GLU A 1 209 ? -20.547 -17.492 20.418 1.00 85.19 209 GLU A CA 1
ATOM 1682 C C . GLU A 1 209 ? -21.978 -17.106 20.810 1.00 85.19 209 GLU A C 1
ATOM 1684 O O . GLU A 1 209 ? -22.938 -17.450 20.114 1.00 85.19 209 GLU A O 1
ATOM 1689 N N . PHE A 1 210 ? -22.137 -16.339 21.894 1.00 79.75 210 PHE A N 1
ATOM 1690 C CA . PHE A 1 210 ? -23.442 -15.824 22.301 1.00 79.75 210 PHE A CA 1
ATOM 1691 C C . PHE A 1 210 ? -24.077 -14.952 21.209 1.00 79.75 210 PHE A C 1
ATOM 1693 O O . PHE A 1 210 ? -25.247 -15.149 20.875 1.00 79.75 210 PHE A O 1
ATOM 1700 N N . VAL A 1 211 ? -23.309 -14.025 20.629 1.00 76.00 211 VAL A N 1
ATOM 1701 C CA . VAL A 1 211 ? -23.783 -13.132 19.559 1.00 76.00 211 VAL A CA 1
ATOM 1702 C C . VAL A 1 211 ? -24.193 -13.934 18.326 1.00 76.00 211 VAL A C 1
ATOM 1704 O O . VAL A 1 211 ? -25.318 -13.784 17.850 1.00 76.00 211 VAL A O 1
ATOM 1707 N N . VAL A 1 212 ? -23.332 -14.839 17.849 1.00 82.25 212 VAL A N 1
ATOM 1708 C CA . VAL A 1 212 ? -23.610 -15.683 16.674 1.00 82.25 212 VAL A CA 1
ATOM 1709 C C . VAL A 1 212 ? -24.881 -16.506 16.875 1.00 82.25 212 VAL A C 1
ATOM 1711 O O . VAL A 1 212 ? -25.727 -16.602 15.980 1.00 82.25 212 VAL A O 1
ATOM 1714 N N . ARG A 1 213 ? -25.048 -17.086 18.066 1.00 81.94 213 ARG A N 1
ATOM 1715 C CA . ARG A 1 213 ? -26.235 -17.868 18.403 1.00 81.94 213 ARG A CA 1
ATOM 1716 C C . ARG A 1 213 ? -27.498 -17.007 18.422 1.00 81.94 213 ARG A C 1
ATOM 1718 O O . ARG A 1 213 ? -28.491 -17.396 17.808 1.00 81.94 213 ARG A O 1
ATOM 1725 N N . ALA A 1 214 ? -27.450 -15.847 19.074 1.00 73.56 214 ALA A N 1
ATOM 1726 C CA . ALA A 1 214 ? -28.579 -14.924 19.146 1.00 73.56 214 ALA A CA 1
ATOM 1727 C C . ALA A 1 214 ? -29.010 -14.437 17.750 1.00 73.56 214 ALA A C 1
ATOM 1729 O O . ALA A 1 214 ? -30.204 -14.363 17.455 1.00 73.56 214 ALA A O 1
ATOM 1730 N N . GLU A 1 215 ? -28.056 -14.170 16.854 1.00 77.75 215 GLU A N 1
ATOM 1731 C CA . GLU A 1 215 ? -28.348 -13.813 15.463 1.00 77.75 215 GLU A CA 1
ATOM 1732 C C . GLU A 1 215 ? -29.021 -14.944 14.682 1.00 77.75 215 GLU A C 1
ATOM 1734 O O . GLU A 1 215 ? -29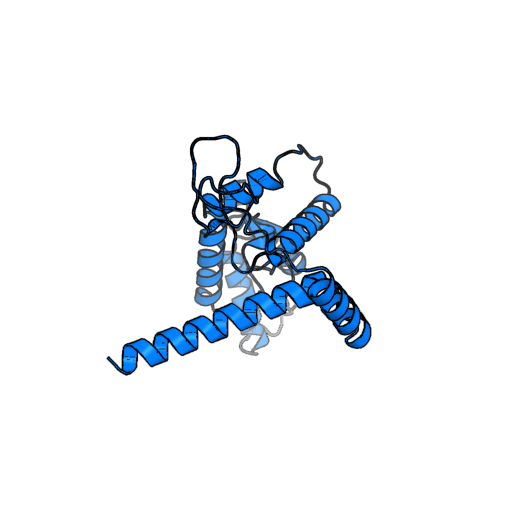.883 -14.682 13.836 1.00 77.75 215 GLU A O 1
ATOM 1739 N N . ARG A 1 216 ? -28.618 -16.198 14.922 1.00 83.50 216 ARG A N 1
ATOM 1740 C CA . ARG A 1 216 ? -29.227 -17.360 14.268 1.00 83.50 216 ARG A CA 1
ATOM 1741 C C . ARG A 1 216 ? -30.663 -17.552 14.738 1.00 83.50 216 ARG A C 1
ATOM 1743 O O . ARG A 1 216 ? -31.568 -17.616 13.913 1.00 83.50 216 ARG A O 1
ATOM 1750 N N . GLU A 1 217 ? -30.874 -17.561 16.051 1.00 82.06 217 GLU A N 1
ATOM 1751 C CA . GLU A 1 217 ? -32.201 -17.700 16.659 1.00 82.06 217 GLU A CA 1
ATOM 1752 C C . GLU A 1 217 ? -33.137 -16.558 16.219 1.00 82.06 217 GLU A C 1
ATOM 1754 O O . GLU A 1 217 ? -34.296 -16.796 15.879 1.00 82.06 217 GLU A O 1
ATOM 1759 N N . GLY A 1 218 ? -32.618 -15.328 16.124 1.00 77.56 218 GLY A N 1
ATOM 1760 C CA . GLY A 1 218 ? -33.359 -14.174 15.615 1.00 77.56 218 GLY A CA 1
ATOM 1761 C C . GLY A 1 218 ? -33.735 -14.274 14.132 1.00 77.56 218 GLY A C 1
ATOM 1762 O O . GLY A 1 218 ? -34.831 -13.855 13.758 1.00 77.56 218 GLY A O 1
ATOM 1763 N N . ARG A 1 219 ? -32.867 -14.842 13.283 1.00 71.62 219 ARG A N 1
ATOM 1764 C CA . ARG A 1 219 ? -33.176 -15.113 11.865 1.00 71.62 219 ARG A CA 1
ATOM 1765 C C . ARG A 1 219 ? -34.258 -16.179 11.722 1.00 71.62 219 ARG A C 1
ATOM 1767 O O . ARG A 1 219 ? -35.270 -15.928 11.074 1.00 71.62 219 ARG A O 1
ATOM 1774 N N . GLU A 1 220 ? -34.102 -17.306 12.411 1.00 76.50 220 GLU A N 1
ATOM 1775 C CA . GLU A 1 220 ? -35.080 -18.398 12.375 1.00 76.50 220 GLU A CA 1
ATOM 1776 C C . GLU A 1 220 ? -36.454 -17.979 12.943 1.00 76.50 220 GLU A C 1
ATOM 1778 O O . GLU A 1 220 ? -37.482 -18.549 12.581 1.00 76.50 220 GLU A O 1
ATOM 1783 N N . ALA A 1 221 ? -36.501 -17.019 13.873 1.00 62.47 221 ALA A N 1
ATOM 1784 C CA . ALA A 1 221 ? -37.754 -16.467 14.387 1.00 62.47 221 ALA A CA 1
ATOM 1785 C C . ALA A 1 221 ? -38.479 -15.593 13.347 1.00 62.47 221 ALA A C 1
ATOM 1787 O O . ALA A 1 221 ? -39.701 -15.659 13.262 1.00 62.47 221 ALA A O 1
ATOM 1788 N N . ARG A 1 222 ? -37.737 -14.824 12.535 1.00 68.31 222 ARG A N 1
ATOM 1789 C CA . ARG A 1 222 ? -38.294 -13.965 11.472 1.00 68.31 222 ARG A CA 1
ATOM 1790 C C . ARG A 1 222 ? -38.791 -14.751 10.262 1.00 68.31 222 ARG A C 1
ATOM 1792 O O . ARG A 1 222 ? -39.715 -14.307 9.604 1.00 68.31 222 ARG A O 1
ATOM 1799 N N . GLU A 1 223 ? -38.189 -15.901 9.974 1.00 67.94 223 GLU A N 1
ATOM 1800 C CA . GLU A 1 223 ? -38.605 -16.787 8.874 1.00 67.94 223 GLU A CA 1
ATOM 1801 C C . GLU A 1 223 ? -39.862 -17.611 9.209 1.00 67.94 223 GLU A C 1
ATOM 1803 O O . GLU A 1 223 ? -40.485 -18.190 8.321 1.00 67.94 223 GLU A O 1
ATOM 1808 N N . ARG A 1 224 ? -40.238 -17.675 10.494 1.00 64.25 224 ARG A N 1
ATOM 1809 C CA . ARG A 1 224 ? -41.431 -18.378 10.997 1.00 64.25 224 ARG A CA 1
ATOM 1810 C C . ARG A 1 224 ? -42.661 -17.472 11.171 1.00 64.25 224 ARG A C 1
ATOM 1812 O O . ARG A 1 224 ? -43.719 -17.983 11.535 1.00 64.25 224 ARG A O 1
ATOM 1819 N N . THR A 1 225 ? -42.521 -16.170 10.930 1.00 51.28 225 THR A N 1
ATOM 1820 C CA . THR A 1 225 ? -43.579 -15.140 10.968 1.00 51.28 225 THR A CA 1
ATOM 1821 C C . THR A 1 225 ? -43.862 -14.608 9.580 1.00 51.28 225 THR A C 1
ATOM 1823 O O . THR A 1 225 ? -45.056 -14.415 9.271 1.00 51.28 225 THR A O 1
#

Radius of gyration: 26.0 Å; chains: 1; bounding box: 72×45×77 Å